Protein AF-A0A0C2YL04-F1 (afdb_monomer_lite)

Radius of gyration: 32.49 Å; chains: 1; bounding box: 88×102×66 Å

Secondary structure (DSSP, 8-state):
------PPPP----------------------SS-HHHHHHHHHHHHHHHHTS-------------S---EEE-TTT--EEESEE----SS-PPPEEEEEEEEEEETTTTEEEEEEEEEE----GGG--SSHHHHHHHHHHHS-EEEEEEESSS--HHHHHHHHHHHHHHHHHHHHHTT-S-HHHHHHHHHHHHHHHHTS-S--SS---EEEESSS---------

Organism: NCBI:txid1036808

Structure (mmCIF, N/CA/C/O backbone):
data_AF-A0A0C2YL04-F1
#
_entry.id   AF-A0A0C2YL04-F1
#
loop_
_atom_site.group_PDB
_atom_site.id
_atom_site.type_symbol
_atom_site.label_atom_id
_atom_site.label_alt_id
_atom_site.label_comp_id
_atom_site.label_asym_id
_atom_site.label_entity_id
_atom_site.label_seq_id
_atom_site.pdbx_PDB_ins_code
_atom_site.Cartn_x
_atom_site.Cartn_y
_atom_site.Cartn_z
_atom_site.occupancy
_atom_site.B_iso_or_equiv
_atom_site.auth_seq_id
_atom_site.auth_comp_id
_atom_site.auth_asym_id
_atom_site.auth_atom_id
_atom_site.pdbx_PDB_model_num
ATOM 1 N N . MET A 1 1 ? 4.655 77.290 -49.718 1.00 37.03 1 MET A N 1
ATOM 2 C CA . MET A 1 1 ? 5.995 77.885 -49.554 1.00 37.03 1 MET A CA 1
ATOM 3 C C . MET A 1 1 ? 6.766 76.993 -48.582 1.00 37.03 1 MET A C 1
ATOM 5 O O . MET A 1 1 ? 6.375 76.921 -47.432 1.00 37.03 1 MET A O 1
ATOM 9 N N . PHE A 1 2 ? 7.749 76.251 -49.113 1.00 40.03 2 PHE A N 1
ATOM 10 C CA . PHE A 1 2 ? 8.955 75.690 -48.470 1.00 40.03 2 PHE A CA 1
ATOM 11 C C . PHE A 1 2 ? 8.814 74.805 -47.208 1.00 40.03 2 PHE A C 1
ATOM 13 O O . PHE 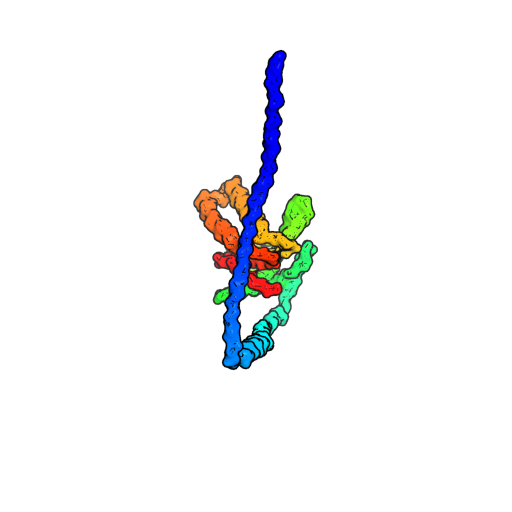A 1 2 ? 8.554 75.278 -46.114 1.00 40.03 2 PHE A O 1
ATOM 20 N N . LEU A 1 3 ? 8.900 73.476 -47.374 1.00 41.66 3 LEU A N 1
ATOM 21 C CA . LEU A 1 3 ? 10.120 72.631 -47.312 1.00 41.66 3 LEU A CA 1
ATOM 22 C C . LEU A 1 3 ? 10.519 72.242 -45.872 1.00 41.66 3 LEU A C 1
ATOM 24 O O . LEU A 1 3 ? 11.060 73.070 -45.149 1.00 41.66 3 LEU A O 1
ATOM 28 N N . LYS A 1 4 ? 10.418 70.948 -45.528 1.00 40.34 4 LYS A N 1
ATOM 29 C CA . LYS A 1 4 ? 11.591 70.064 -45.332 1.00 40.34 4 LYS A CA 1
ATOM 30 C C . LYS A 1 4 ? 11.203 68.673 -44.816 1.00 40.34 4 LYS A C 1
ATOM 32 O O . LYS A 1 4 ? 10.662 68.501 -43.733 1.00 40.34 4 LYS A O 1
ATOM 37 N N . SER A 1 5 ? 11.584 67.699 -45.634 1.00 50.66 5 SER A N 1
ATOM 38 C CA . SER A 1 5 ? 11.915 66.321 -45.286 1.00 50.66 5 SER A CA 1
ATOM 39 C C . SER A 1 5 ? 12.859 66.250 -44.083 1.00 50.66 5 SER A C 1
ATOM 41 O O . SER A 1 5 ? 13.892 66.919 -44.096 1.00 50.66 5 SER A O 1
ATOM 43 N N . LEU A 1 6 ? 12.573 65.365 -43.125 1.00 51.69 6 LEU A N 1
ATOM 44 C CA . LEU A 1 6 ? 13.573 64.806 -42.216 1.00 51.69 6 LEU A CA 1
ATOM 45 C C . LEU A 1 6 ? 13.317 63.305 -42.050 1.00 51.69 6 LEU A C 1
ATOM 47 O O . LEU A 1 6 ? 12.362 62.871 -41.409 1.00 51.69 6 LEU A O 1
ATOM 51 N N . ALA A 1 7 ? 14.190 62.529 -42.686 1.00 50.59 7 ALA A N 1
ATOM 52 C CA . ALA A 1 7 ? 14.312 61.093 -42.528 1.00 50.59 7 ALA A CA 1
ATOM 53 C C . ALA A 1 7 ? 14.754 60.752 -41.095 1.00 50.59 7 ALA A C 1
ATOM 55 O O . ALA A 1 7 ? 15.713 61.325 -40.577 1.00 50.59 7 ALA A O 1
ATOM 56 N N . LEU A 1 8 ? 14.066 59.801 -40.466 1.00 54.28 8 LEU A N 1
ATOM 57 C CA . LEU A 1 8 ? 14.486 59.183 -39.210 1.00 54.28 8 LEU A CA 1
ATOM 58 C C . LEU A 1 8 ? 15.491 58.057 -39.514 1.00 54.28 8 LEU A C 1
ATOM 60 O O . LEU A 1 8 ? 15.200 57.211 -40.362 1.00 54.28 8 LEU A O 1
ATOM 64 N N . PRO A 1 9 ? 16.656 58.001 -38.846 1.00 52.25 9 PRO A N 1
ATOM 65 C CA . PRO A 1 9 ? 17.627 56.939 -39.069 1.00 52.25 9 PRO A CA 1
ATOM 66 C C . PRO A 1 9 ? 17.163 55.612 -38.452 1.00 52.25 9 PRO A C 1
ATOM 68 O O . PRO A 1 9 ? 16.784 55.533 -37.281 1.00 52.25 9 PRO A O 1
ATOM 71 N N . SER A 1 10 ? 17.253 54.547 -39.246 1.00 52.28 10 SER A N 1
ATOM 72 C CA . SER A 1 10 ? 17.090 53.152 -38.838 1.00 52.28 10 SER A CA 1
ATOM 73 C C . SER A 1 10 ? 18.132 52.763 -37.781 1.00 52.28 10 SER A C 1
ATOM 75 O O . SER A 1 10 ? 19.332 52.734 -38.060 1.00 52.28 10 SER A O 1
ATOM 77 N N . ARG A 1 11 ? 17.684 52.429 -36.565 1.00 50.00 11 ARG A N 1
ATOM 78 C CA . ARG A 1 11 ? 18.529 51.820 -35.528 1.00 50.00 11 ARG A CA 1
ATOM 79 C C . ARG A 1 11 ? 18.750 50.340 -35.845 1.00 50.00 11 ARG A C 1
ATOM 81 O O . ARG A 1 11 ? 17.849 49.526 -35.674 1.00 50.00 11 ARG A O 1
ATOM 88 N N . VAL A 1 12 ? 19.962 50.000 -36.267 1.00 65.00 12 VAL A N 1
ATOM 89 C CA . VAL A 1 12 ? 20.459 48.619 -36.297 1.00 65.00 12 VAL A CA 1
ATOM 90 C C . VAL A 1 12 ? 20.773 48.187 -34.855 1.00 65.00 12 VAL A C 1
ATOM 92 O O . VAL A 1 12 ? 21.475 48.924 -34.157 1.00 65.00 12 VAL A O 1
ATOM 95 N N . PRO A 1 13 ? 20.299 47.027 -34.369 1.00 54.38 13 PRO A N 1
ATOM 96 C CA . PRO A 1 13 ? 20.730 46.509 -33.078 1.00 54.38 13 PRO A CA 1
ATOM 97 C C . PRO A 1 13 ? 22.168 45.980 -33.190 1.00 54.38 13 PRO A C 1
ATOM 99 O O . PRO A 1 13 ? 22.422 44.960 -33.824 1.00 54.38 13 PRO A O 1
ATOM 102 N N . GLN A 1 14 ? 23.125 46.673 -32.567 1.00 60.38 14 GLN A N 1
ATOM 103 C CA . GLN A 1 14 ? 24.480 46.154 -32.373 1.00 60.38 14 GLN A CA 1
ATOM 104 C C . GLN A 1 14 ? 24.452 45.022 -31.340 1.00 60.38 14 GLN A C 1
ATOM 106 O O . GLN A 1 14 ? 24.258 45.246 -30.144 1.00 60.38 14 GLN A O 1
ATOM 111 N N . THR A 1 15 ? 24.667 43.793 -31.796 1.00 57.38 15 THR A N 1
ATOM 112 C CA . THR A 1 15 ? 24.920 42.641 -30.931 1.00 57.38 15 THR A CA 1
ATOM 113 C C . THR A 1 15 ? 26.316 42.783 -30.319 1.00 57.38 15 THR A C 1
ATOM 115 O O . THR A 1 15 ? 27.321 42.674 -31.018 1.00 57.38 15 THR A O 1
ATOM 118 N N . ARG A 1 16 ? 26.407 43.033 -29.007 1.00 54.94 16 ARG A N 1
ATOM 119 C CA . ARG A 1 16 ? 27.674 42.912 -28.270 1.00 54.94 16 ARG A CA 1
ATOM 120 C C . ARG A 1 16 ? 28.036 41.433 -28.158 1.00 54.94 16 ARG A C 1
ATOM 122 O O . ARG A 1 16 ? 27.467 40.719 -27.338 1.00 54.94 16 ARG A O 1
ATOM 129 N N . GLN A 1 17 ? 28.983 40.981 -28.969 1.00 56.59 17 GLN A N 1
ATOM 130 C CA . GLN A 1 17 ? 29.660 39.707 -28.754 1.00 56.59 17 GLN A CA 1
ATOM 131 C C . GLN A 1 17 ? 30.841 39.945 -27.808 1.00 56.59 17 GLN A C 1
ATOM 133 O O . GLN A 1 17 ? 31.791 40.643 -28.150 1.00 56.59 17 GLN A O 1
ATOM 138 N N . PHE A 1 18 ? 30.767 39.391 -26.598 1.00 54.59 18 PHE A N 1
ATOM 139 C CA . PHE A 1 18 ? 31.916 39.296 -25.704 1.00 54.59 18 PHE A CA 1
ATOM 140 C C . PHE A 1 18 ? 32.675 38.013 -26.041 1.00 54.59 18 PHE A C 1
ATOM 142 O O . PHE A 1 18 ? 32.289 36.924 -25.627 1.00 54.59 18 PHE A O 1
ATOM 149 N N . THR A 1 19 ? 33.746 38.137 -26.818 1.00 53.97 19 THR A N 1
ATOM 150 C CA . THR A 1 19 ? 34.723 37.065 -27.026 1.00 53.97 19 THR A CA 1
ATOM 151 C C . THR A 1 19 ? 35.822 37.178 -25.976 1.00 53.97 19 THR A C 1
ATOM 153 O O . THR A 1 19 ? 36.630 38.105 -26.012 1.00 53.97 19 THR A O 1
ATOM 156 N N . THR A 1 20 ? 35.877 36.232 -25.042 1.00 52.59 20 THR A N 1
ATOM 157 C CA . THR A 1 20 ? 37.024 36.033 -24.151 1.00 52.59 20 THR A CA 1
ATOM 158 C C . THR A 1 20 ? 38.058 35.160 -24.859 1.00 52.59 20 THR A C 1
ATOM 160 O O . THR A 1 20 ? 37.968 33.936 -24.868 1.00 52.59 20 THR A O 1
ATOM 163 N N . ALA A 1 21 ? 39.056 35.788 -25.478 1.00 50.72 21 ALA A N 1
ATOM 164 C CA . ALA A 1 21 ? 40.237 35.083 -25.962 1.00 50.72 21 ALA A CA 1
ATOM 165 C C . ALA A 1 21 ? 41.275 35.000 -24.830 1.00 50.72 21 ALA A C 1
ATOM 167 O O . ALA A 1 21 ? 41.953 35.978 -24.523 1.00 50.72 21 ALA A O 1
ATOM 168 N N . CYS A 1 22 ? 41.412 33.829 -24.205 1.00 46.91 22 CYS A N 1
ATOM 169 C CA . CYS A 1 22 ? 42.596 33.507 -23.409 1.00 46.91 22 CYS A CA 1
ATOM 170 C C . CYS A 1 22 ? 43.697 33.042 -24.367 1.00 46.91 22 CYS A C 1
ATOM 172 O O . CYS A 1 22 ? 43.685 31.903 -24.828 1.00 46.91 22 CYS A O 1
ATOM 174 N N . ALA A 1 23 ? 44.651 33.919 -24.675 1.00 54.28 23 ALA A N 1
ATOM 175 C CA . ALA A 1 23 ? 45.888 33.508 -25.326 1.00 54.28 23 ALA A CA 1
ATOM 176 C C . ALA A 1 23 ? 46.742 32.713 -24.318 1.00 54.28 23 ALA A C 1
ATOM 178 O O . ALA A 1 23 ? 47.045 33.242 -23.242 1.00 54.28 23 ALA A O 1
ATOM 179 N N . PRO A 1 24 ? 47.162 31.469 -24.610 1.00 46.94 24 PRO A N 1
ATOM 180 C CA . PRO A 1 24 ? 48.124 30.791 -23.761 1.00 46.94 24 PRO A CA 1
ATOM 181 C C . PRO A 1 24 ? 49.489 31.464 -23.939 1.00 46.94 24 PRO A C 1
ATOM 183 O O . PRO A 1 24 ? 50.077 31.467 -25.021 1.00 46.94 24 PRO A O 1
ATOM 186 N N . ARG A 1 25 ? 50.010 32.048 -22.858 1.00 46.62 25 ARG A N 1
ATOM 187 C CA . ARG A 1 25 ? 51.398 32.504 -22.788 1.00 46.62 25 ARG A CA 1
ATOM 188 C C . ARG A 1 25 ? 52.288 31.264 -22.797 1.00 46.62 25 ARG A C 1
ATOM 190 O O . ARG A 1 25 ? 52.379 30.561 -21.796 1.00 46.62 25 ARG A O 1
ATOM 197 N N . ALA A 1 26 ? 52.930 30.993 -23.929 1.00 50.97 26 ALA A N 1
ATOM 198 C CA . ALA A 1 26 ? 53.916 29.929 -24.047 1.00 50.97 26 ALA A CA 1
ATOM 199 C C . ALA A 1 26 ? 55.113 30.233 -23.129 1.00 50.97 26 ALA A C 1
ATOM 201 O O . ALA A 1 26 ? 55.984 31.043 -23.451 1.00 50.97 26 ALA A O 1
ATOM 202 N N . VAL A 1 27 ? 55.145 29.598 -21.959 1.00 53.69 27 VAL A N 1
ATOM 203 C CA . VAL A 1 27 ? 56.322 29.582 -21.091 1.00 53.69 27 VAL A CA 1
ATOM 204 C C . VAL A 1 27 ? 57.295 28.569 -21.685 1.00 53.69 27 VAL A C 1
ATOM 206 O O . VAL A 1 27 ? 57.090 27.361 -21.611 1.00 53.69 27 VAL A O 1
ATOM 209 N N . ARG A 1 28 ? 58.355 29.070 -22.323 1.00 49.16 28 ARG A N 1
ATOM 210 C CA . ARG A 1 28 ? 59.476 28.257 -22.804 1.00 49.16 28 ARG A CA 1
ATOM 211 C C . ARG A 1 28 ? 60.300 27.795 -21.597 1.00 49.16 28 ARG A C 1
ATOM 213 O O . ARG A 1 28 ? 61.248 28.462 -21.192 1.00 49.16 28 ARG A O 1
ATOM 220 N N . THR A 1 29 ? 59.946 26.658 -21.009 1.00 52.94 29 THR A N 1
ATOM 221 C CA . THR A 1 29 ? 60.817 25.964 -20.054 1.00 52.94 29 THR A CA 1
ATOM 222 C C . THR A 1 29 ? 61.870 25.176 -20.828 1.00 52.94 29 THR A C 1
ATOM 224 O O . THR A 1 29 ? 61.543 24.243 -21.562 1.00 52.94 29 THR A O 1
ATOM 227 N N . ARG A 1 30 ? 63.144 25.569 -20.694 1.00 51.59 30 ARG A N 1
ATOM 228 C CA . ARG A 1 30 ? 64.286 24.783 -21.180 1.00 51.59 30 ARG A CA 1
ATOM 229 C C . ARG A 1 30 ? 64.351 23.489 -20.369 1.00 51.59 30 ARG A C 1
ATOM 231 O O . ARG A 1 30 ? 64.634 23.531 -19.178 1.00 51.59 30 ARG A O 1
ATOM 238 N N . PHE A 1 31 ? 64.081 22.363 -21.017 1.00 50.03 31 PHE A N 1
ATOM 239 C CA . PHE A 1 31 ? 64.286 21.038 -20.443 1.00 50.03 31 PHE A CA 1
ATOM 240 C C . PHE A 1 31 ? 65.762 20.650 -20.581 1.00 50.03 31 PHE A C 1
ATOM 242 O O . PHE A 1 31 ? 66.226 20.327 -21.672 1.00 50.03 31 PHE A O 1
ATOM 249 N N . SER A 1 32 ? 66.496 20.681 -19.472 1.00 54.50 32 SER A N 1
ATOM 250 C CA . SER A 1 32 ? 67.684 19.851 -19.262 1.00 54.50 32 SER A CA 1
ATOM 251 C C . SER A 1 32 ? 67.229 18.507 -18.678 1.00 54.50 32 SER A C 1
ATOM 253 O O . SER A 1 32 ? 66.391 18.486 -17.776 1.00 54.50 32 SER A O 1
ATOM 255 N N . GLY A 1 33 ? 67.739 17.384 -19.197 1.00 51.81 33 GLY A N 1
ATOM 256 C CA . GLY A 1 33 ? 67.497 16.047 -18.624 1.00 51.81 33 GLY A CA 1
ATOM 257 C C . GLY A 1 33 ? 67.957 15.956 -17.157 1.00 51.81 33 GLY A C 1
ATOM 258 O O . GLY A 1 33 ? 68.778 16.781 -16.756 1.00 51.81 33 GLY A O 1
ATOM 259 N N . PRO A 1 34 ? 67.449 15.005 -16.341 1.00 50.88 34 PRO A N 1
ATOM 260 C CA . PRO A 1 34 ? 66.912 13.689 -16.692 1.00 50.88 34 PRO A CA 1
ATOM 261 C C . PRO A 1 34 ? 65.527 13.440 -16.050 1.00 50.88 34 PRO A C 1
ATOM 263 O O . PRO A 1 34 ? 65.401 12.679 -15.098 1.00 50.88 34 PRO A O 1
ATOM 266 N N . LEU A 1 35 ? 64.467 14.078 -16.556 1.00 52.53 35 LEU A N 1
ATOM 267 C CA . LEU A 1 35 ? 63.106 13.919 -16.002 1.00 52.53 35 LEU A CA 1
ATOM 268 C C . LEU A 1 35 ? 62.153 13.105 -16.897 1.00 52.53 35 LEU A C 1
ATOM 270 O O . LEU A 1 35 ? 60.971 12.979 -16.593 1.00 52.53 35 LEU A O 1
ATOM 274 N N . LEU A 1 36 ? 62.659 12.529 -17.993 1.00 51.25 36 LEU A N 1
ATOM 275 C CA . LEU A 1 36 ? 61.857 11.734 -18.934 1.00 51.25 36 LEU A CA 1
ATOM 276 C C . LEU A 1 36 ? 61.692 10.265 -18.514 1.00 51.25 36 LEU A C 1
ATOM 278 O O . LEU A 1 36 ? 60.722 9.629 -18.912 1.00 51.25 36 LEU A O 1
ATOM 282 N N . TYR A 1 37 ? 62.565 9.739 -17.651 1.00 52.56 37 TYR A N 1
ATOM 283 C CA . TYR A 1 37 ? 62.430 8.364 -17.150 1.00 52.56 37 TYR A CA 1
ATOM 284 C C . TYR A 1 37 ? 61.412 8.236 -16.004 1.00 52.56 37 TYR A C 1
ATOM 286 O O . TYR A 1 37 ? 60.797 7.184 -15.843 1.00 52.56 37 TYR A O 1
ATOM 294 N N . ALA A 1 38 ? 61.155 9.313 -15.253 1.00 50.91 38 ALA A N 1
ATOM 295 C CA . ALA A 1 38 ? 60.170 9.299 -14.170 1.00 50.91 38 ALA A CA 1
ATOM 296 C C . ALA A 1 38 ? 58.719 9.259 -14.696 1.00 50.91 38 ALA A C 1
ATOM 298 O O . ALA A 1 38 ? 57.888 8.524 -14.163 1.00 50.91 38 ALA A O 1
ATOM 299 N N . ALA A 1 39 ? 58.422 9.973 -15.789 1.00 51.75 39 ALA A N 1
ATOM 300 C CA . ALA A 1 39 ? 57.073 10.041 -16.359 1.00 51.75 39 ALA A CA 1
ATOM 301 C C . ALA A 1 39 ? 56.601 8.710 -16.981 1.00 51.75 39 ALA A C 1
ATOM 303 O O . ALA A 1 39 ? 55.424 8.366 -16.871 1.00 51.75 39 ALA A O 1
ATOM 304 N N . GLY A 1 40 ? 57.512 7.932 -17.582 1.00 51.84 40 GLY A N 1
ATOM 305 C CA . GLY A 1 40 ? 57.186 6.617 -18.148 1.00 51.84 40 GLY A CA 1
ATOM 306 C C . GLY A 1 40 ? 56.813 5.581 -17.082 1.00 51.84 40 GLY A C 1
ATOM 307 O O . GLY A 1 40 ? 55.865 4.819 -17.261 1.00 51.84 40 GLY A O 1
ATOM 308 N N . SER A 1 41 ? 57.501 5.602 -15.935 1.00 55.47 41 SER A N 1
ATOM 309 C CA . SER A 1 41 ? 57.214 4.684 -14.824 1.00 55.47 41 SER A CA 1
ATOM 310 C C . SER A 1 41 ? 55.869 4.971 -14.140 1.00 55.47 41 SER A C 1
ATOM 312 O O . SER A 1 41 ? 55.121 4.040 -13.851 1.00 55.47 41 SER A O 1
ATOM 314 N N . ALA A 1 42 ? 55.497 6.245 -13.966 1.00 55.06 42 ALA A N 1
ATOM 315 C CA . ALA A 1 42 ? 54.231 6.622 -13.335 1.00 55.06 42 ALA A CA 1
ATOM 316 C C . ALA A 1 42 ? 52.999 6.258 -14.190 1.00 55.06 42 ALA A C 1
ATOM 318 O O . ALA A 1 42 ? 51.975 5.840 -13.647 1.00 55.06 42 ALA A O 1
ATOM 319 N N . LEU A 1 43 ? 53.101 6.358 -15.522 1.00 56.44 43 LEU A N 1
ATOM 320 C CA . LEU A 1 43 ? 52.030 5.948 -16.440 1.00 56.44 43 LEU A CA 1
ATOM 321 C C . LEU A 1 43 ? 51.885 4.420 -16.528 1.00 56.44 43 LEU A C 1
ATOM 323 O O . LEU A 1 43 ? 50.762 3.919 -16.565 1.00 56.44 43 LEU A O 1
ATOM 327 N N . GLY A 1 44 ? 52.996 3.676 -16.499 1.00 56.34 44 GLY A N 1
ATOM 328 C CA . GLY A 1 44 ? 52.976 2.209 -16.490 1.00 56.34 44 GLY A CA 1
ATOM 329 C C . GLY A 1 44 ? 52.373 1.627 -15.206 1.00 56.34 44 GLY A C 1
ATOM 330 O O . GLY A 1 44 ? 51.530 0.735 -15.274 1.00 56.34 44 GLY A O 1
ATOM 331 N N . ILE A 1 45 ? 52.735 2.179 -14.041 1.00 57.62 45 ILE A N 1
ATOM 332 C CA . ILE A 1 45 ? 52.200 1.742 -12.739 1.00 57.62 45 ILE A CA 1
ATOM 333 C C . ILE A 1 45 ? 50.700 2.059 -12.630 1.00 57.62 45 ILE A C 1
ATOM 335 O O . ILE A 1 45 ? 49.936 1.223 -12.152 1.00 57.62 45 ILE A O 1
ATOM 339 N N . GLY A 1 46 ? 50.251 3.219 -13.126 1.00 58.12 46 GLY A N 1
ATOM 340 C CA . GLY A 1 46 ? 48.828 3.578 -13.152 1.00 58.12 46 GLY A CA 1
ATOM 341 C C . GLY A 1 46 ? 47.984 2.673 -14.058 1.00 58.12 46 GLY A C 1
ATOM 342 O O . GLY A 1 46 ? 46.884 2.280 -13.673 1.00 58.12 46 GLY A O 1
ATOM 343 N N . ALA A 1 47 ? 48.501 2.290 -15.231 1.00 58.97 47 ALA A N 1
ATOM 344 C CA . ALA A 1 47 ? 47.813 1.381 -16.151 1.00 58.97 47 ALA A CA 1
ATOM 345 C C . ALA A 1 47 ? 47.745 -0.062 -15.615 1.00 58.97 47 ALA A C 1
ATOM 347 O O . ALA A 1 47 ? 46.697 -0.7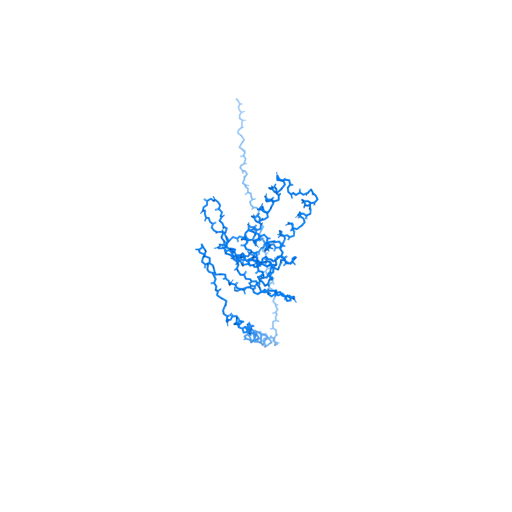00 -15.710 1.00 58.97 47 ALA A O 1
ATOM 348 N N . TYR A 1 48 ? 48.823 -0.547 -14.987 1.00 58.97 48 TYR A N 1
ATOM 349 C CA . TYR A 1 48 ? 48.859 -1.860 -14.334 1.00 58.97 48 TYR A CA 1
ATOM 350 C C . TYR A 1 48 ? 47.924 -1.913 -13.114 1.00 58.97 48 TYR A C 1
ATOM 352 O O . TYR A 1 48 ? 47.181 -2.875 -12.936 1.00 58.97 48 TYR A O 1
ATOM 360 N N . ALA A 1 49 ? 47.876 -0.844 -12.311 1.00 59.41 49 ALA A N 1
ATOM 361 C CA . ALA A 1 49 ? 46.954 -0.738 -11.182 1.00 59.41 49 ALA A CA 1
ATOM 362 C C . ALA A 1 49 ? 45.480 -0.703 -11.622 1.00 59.41 49 ALA A C 1
ATOM 364 O O . ALA A 1 49 ? 44.637 -1.252 -10.920 1.00 59.41 49 ALA A O 1
ATOM 365 N N . LEU A 1 50 ? 45.165 -0.117 -12.786 1.00 58.19 50 LEU A N 1
ATOM 366 C CA . LEU A 1 50 ? 43.806 -0.112 -13.342 1.00 58.19 50 LEU A CA 1
ATOM 367 C C . LEU A 1 50 ? 43.377 -1.499 -13.855 1.00 58.19 50 LEU A C 1
ATOM 369 O O . LEU A 1 50 ? 42.206 -1.852 -13.747 1.00 58.19 50 LEU A O 1
ATOM 373 N N . GLN A 1 51 ? 44.319 -2.291 -14.382 1.00 59.94 51 GLN A N 1
ATOM 374 C CA . GLN A 1 51 ? 44.082 -3.677 -14.814 1.00 59.94 51 GLN A CA 1
ATOM 375 C C . GLN A 1 51 ? 43.965 -4.667 -13.644 1.00 59.94 51 GLN A C 1
ATOM 377 O O . GLN A 1 51 ? 43.355 -5.720 -13.804 1.00 59.94 51 GLN A O 1
ATOM 382 N N . HIS A 1 52 ? 44.504 -4.319 -12.473 1.00 56.59 52 HIS A N 1
ATOM 383 C CA . HIS A 1 52 ? 44.413 -5.108 -11.242 1.00 56.59 52 HIS A CA 1
ATOM 384 C C . HIS A 1 52 ? 43.446 -4.533 -10.204 1.00 56.59 52 HIS A C 1
ATOM 386 O O . HIS A 1 52 ? 43.479 -4.967 -9.052 1.00 56.59 52 HIS A O 1
ATOM 392 N N . ILE A 1 53 ? 42.563 -3.595 -10.577 1.00 58.06 53 ILE A N 1
ATOM 393 C CA . ILE A 1 53 ? 41.403 -3.298 -9.732 1.00 58.06 53 ILE A CA 1
ATOM 394 C C . ILE A 1 53 ? 40.636 -4.617 -9.626 1.00 58.06 53 ILE A C 1
ATOM 396 O O . ILE A 1 53 ? 40.174 -5.103 -10.662 1.00 58.06 53 ILE A O 1
ATOM 400 N N . PRO A 1 54 ? 40.522 -5.220 -8.427 1.00 54.81 54 PRO A N 1
ATOM 401 C CA . PRO A 1 54 ? 39.723 -6.415 -8.265 1.00 54.81 54 PRO A CA 1
ATOM 402 C C . PRO A 1 54 ? 38.327 -6.026 -8.719 1.00 54.81 54 PRO A C 1
ATOM 404 O O . PRO A 1 54 ? 37.697 -5.133 -8.144 1.00 54.81 54 PRO A O 1
ATOM 407 N N . THR A 1 55 ? 37.882 -6.623 -9.821 1.00 55.62 55 THR A N 1
ATOM 408 C CA . THR A 1 55 ? 36.491 -6.547 -10.219 1.00 55.62 55 THR A CA 1
ATOM 409 C C . THR A 1 55 ? 35.727 -6.999 -8.990 1.00 55.62 55 THR A C 1
ATOM 411 O O . THR A 1 55 ? 35.909 -8.122 -8.526 1.00 55.62 55 THR A O 1
ATOM 414 N N . VAL A 1 56 ? 34.978 -6.078 -8.379 1.00 59.06 56 VAL A N 1
ATOM 415 C CA . VAL A 1 56 ? 34.134 -6.386 -7.227 1.00 59.06 56 VAL A CA 1
ATOM 416 C C . VAL A 1 56 ? 33.064 -7.326 -7.760 1.00 59.06 56 VAL A C 1
ATOM 418 O O . VAL A 1 56 ? 32.021 -6.898 -8.250 1.00 59.06 56 VAL A O 1
ATOM 421 N N . HIS A 1 57 ? 33.390 -8.611 -7.772 1.00 61.34 57 HIS A N 1
ATOM 422 C CA . HIS A 1 57 ? 32.443 -9.668 -8.009 1.00 61.34 57 HIS A CA 1
ATOM 423 C C . HIS A 1 57 ? 31.540 -9.680 -6.787 1.00 61.34 57 HIS A C 1
ATOM 425 O O . HIS A 1 57 ? 31.992 -9.694 -5.641 1.00 61.34 57 HIS A O 1
ATOM 431 N N . LEU A 1 58 ? 30.238 -9.577 -7.035 1.00 57.78 58 LEU A N 1
ATOM 432 C CA . LEU A 1 58 ? 29.254 -9.877 -6.013 1.00 57.78 58 LEU A CA 1
ATOM 433 C C . LEU A 1 58 ? 29.332 -11.391 -5.775 1.00 57.78 58 LEU A C 1
ATOM 435 O O . LEU A 1 58 ? 28.582 -12.149 -6.374 1.00 57.78 58 LEU A O 1
ATOM 439 N N . ASP A 1 59 ? 30.244 -11.810 -4.896 1.00 62.91 59 ASP A N 1
ATOM 440 C CA . ASP A 1 59 ? 30.424 -13.198 -4.437 1.00 62.91 59 ASP A CA 1
ATOM 441 C C . ASP A 1 59 ? 29.295 -13.655 -3.500 1.00 62.91 59 ASP A C 1
ATOM 443 O O . ASP A 1 59 ? 29.389 -14.686 -2.832 1.00 62.91 59 ASP A O 1
ATOM 447 N N . ALA A 1 60 ? 28.208 -12.883 -3.427 1.00 61.91 60 ALA A N 1
ATOM 448 C CA . ALA A 1 60 ? 26.977 -13.377 -2.856 1.00 61.91 60 ALA A CA 1
ATOM 449 C C . ALA A 1 60 ? 26.555 -14.575 -3.707 1.00 61.91 60 ALA A C 1
ATOM 451 O O . ALA A 1 60 ? 26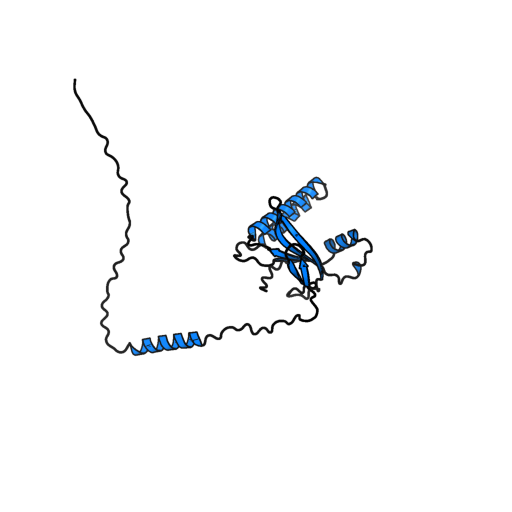.154 -14.414 -4.862 1.00 61.91 60 ALA A O 1
ATOM 452 N N . SER A 1 61 ? 26.659 -15.777 -3.137 1.00 51.59 61 SER A N 1
ATOM 453 C CA . SER A 1 61 ? 25.944 -16.933 -3.663 1.00 51.59 61 SER A CA 1
ATOM 454 C C . SER A 1 61 ? 24.512 -16.471 -3.930 1.00 51.59 61 SER A C 1
ATOM 456 O O . SER A 1 61 ? 23.960 -15.790 -3.053 1.00 51.59 61 SER A O 1
ATOM 458 N N . PRO A 1 62 ? 23.921 -16.751 -5.110 1.00 52.06 62 PRO A N 1
ATOM 459 C CA . PRO A 1 62 ? 22.504 -16.498 -5.278 1.00 52.06 62 PRO A CA 1
ATOM 460 C C . PRO A 1 62 ? 21.858 -17.169 -4.079 1.00 52.06 62 PRO A C 1
ATOM 462 O O . PRO A 1 62 ? 22.141 -18.335 -3.794 1.00 52.06 62 PRO A O 1
ATOM 465 N N . VAL A 1 63 ? 21.126 -16.390 -3.285 1.00 49.06 63 VAL A N 1
ATOM 466 C CA . VAL A 1 63 ? 20.276 -16.982 -2.269 1.00 49.06 63 VAL A CA 1
ATOM 467 C C . VAL A 1 63 ? 19.290 -17.784 -3.093 1.00 49.06 63 VAL A C 1
ATOM 469 O O . VAL A 1 63 ? 18.351 -17.245 -3.672 1.00 49.06 63 VAL A O 1
ATOM 472 N N . GLU A 1 64 ? 19.612 -19.060 -3.252 1.00 48.09 64 GLU A N 1
ATOM 473 C CA . GLU A 1 64 ? 18.717 -20.101 -3.687 1.00 48.09 64 GLU A CA 1
ATOM 474 C C . GLU A 1 64 ? 17.630 -20.148 -2.607 1.00 48.09 64 GLU A C 1
ATOM 476 O O . GLU A 1 64 ? 17.597 -21.036 -1.765 1.00 48.09 64 GLU A O 1
ATOM 481 N N . ASP A 1 65 ? 16.691 -19.198 -2.651 1.00 49.44 65 ASP A N 1
ATOM 482 C CA . ASP A 1 65 ? 15.318 -19.403 -2.186 1.00 49.44 65 ASP A CA 1
ATOM 483 C C . ASP A 1 65 ? 14.609 -20.348 -3.188 1.00 49.44 65 ASP A C 1
ATOM 485 O O . ASP A 1 65 ? 13.466 -20.150 -3.612 1.00 49.44 65 ASP A O 1
ATOM 489 N N . THR A 1 66 ? 15.328 -21.383 -3.618 1.00 48.19 66 THR A N 1
ATOM 490 C CA . THR A 1 66 ? 14.861 -22.493 -4.423 1.00 48.19 66 THR A CA 1
ATOM 491 C C . THR A 1 66 ? 14.372 -23.516 -3.425 1.00 48.19 66 THR A C 1
ATOM 493 O O . THR A 1 66 ? 15.125 -24.381 -3.019 1.00 48.19 66 THR A O 1
ATOM 496 N N . GLU A 1 67 ? 13.124 -23.365 -2.987 1.00 47.38 67 GLU A N 1
ATOM 497 C CA . GLU A 1 67 ? 12.264 -24.476 -2.571 1.00 47.38 67 GLU A CA 1
ATOM 498 C C . GLU A 1 67 ? 10.842 -23.930 -2.322 1.00 47.38 67 GLU A C 1
ATOM 500 O O . GLU A 1 67 ? 10.458 -23.524 -1.228 1.00 47.38 67 GLU A O 1
ATOM 505 N N . ASN A 1 68 ? 10.033 -23.930 -3.390 1.00 49.47 68 ASN A N 1
ATOM 506 C CA . ASN A 1 68 ? 8.569 -23.761 -3.384 1.00 49.47 68 ASN A CA 1
ATOM 507 C C . ASN A 1 68 ? 7.976 -22.344 -3.269 1.00 49.47 68 ASN A C 1
ATOM 509 O O . ASN A 1 68 ? 6.810 -22.206 -2.878 1.00 49.47 68 ASN A O 1
ATOM 513 N N . THR A 1 69 ? 8.662 -21.286 -3.713 1.00 59.69 69 THR A N 1
ATOM 514 C CA . THR A 1 69 ? 7.988 -19.990 -3.938 1.00 59.69 69 THR A CA 1
ATOM 515 C C . THR A 1 69 ? 7.141 -20.072 -5.205 1.00 59.69 69 THR A C 1
ATOM 517 O O . THR A 1 69 ? 7.479 -19.530 -6.253 1.00 59.69 69 THR A O 1
ATOM 520 N N . SER A 1 70 ? 6.030 -20.805 -5.141 1.00 77.81 70 SER A N 1
ATOM 521 C CA . SER A 1 70 ? 5.065 -20.836 -6.234 1.00 77.81 70 SER A CA 1
ATOM 522 C C . SER A 1 70 ? 4.641 -19.397 -6.533 1.00 77.81 70 SER A C 1
ATOM 524 O O . SER A 1 70 ? 4.139 -18.692 -5.664 1.00 77.81 70 SER A O 1
ATOM 526 N N . THR A 1 71 ? 4.936 -18.916 -7.734 1.00 86.69 71 THR A N 1
ATOM 527 C CA . THR A 1 71 ? 4.625 -17.549 -8.151 1.00 86.69 71 THR A CA 1
ATOM 528 C C . THR A 1 71 ? 3.185 -17.481 -8.648 1.00 86.69 71 THR A C 1
ATOM 530 O O . THR A 1 71 ? 2.624 -18.455 -9.151 1.00 86.69 71 THR A O 1
ATOM 533 N N . VAL A 1 72 ? 2.545 -16.332 -8.457 1.00 90.50 72 VAL A N 1
ATOM 534 C CA . VAL A 1 72 ? 1.219 -16.018 -8.992 1.00 90.50 72 VAL A CA 1
ATOM 535 C C . VAL A 1 72 ? 1.392 -14.936 -10.041 1.00 90.50 72 VAL A C 1
ATOM 537 O O . VAL A 1 72 ? 2.007 -13.901 -9.787 1.00 90.50 72 VAL A O 1
ATOM 540 N N . LEU A 1 73 ? 0.859 -15.189 -11.230 1.00 92.12 73 LEU A N 1
ATOM 541 C CA . LEU A 1 73 ? 0.834 -14.226 -12.321 1.00 92.12 73 LEU A CA 1
ATOM 542 C C . LEU A 1 73 ? -0.376 -13.309 -12.171 1.00 92.12 73 LEU A C 1
ATOM 544 O O . LEU A 1 73 ? -1.492 -13.779 -11.960 1.00 92.12 73 LEU A O 1
ATOM 548 N N . ASP A 1 74 ? -0.166 -12.006 -12.328 1.00 89.75 74 ASP A N 1
ATOM 549 C CA . ASP A 1 74 ? -1.262 -11.060 -12.497 1.00 89.75 74 ASP A CA 1
ATOM 550 C C . ASP A 1 74 ? -1.884 -11.225 -13.899 1.00 89.75 74 ASP A C 1
ATOM 552 O O . ASP A 1 74 ? -1.191 -10.985 -14.896 1.00 89.75 74 ASP A O 1
ATOM 556 N N . PRO A 1 75 ? -3.182 -11.569 -14.011 1.00 90.94 75 PRO A N 1
ATOM 557 C CA . PRO A 1 75 ? -3.850 -11.751 -15.299 1.00 90.94 75 PRO A CA 1
ATOM 558 C C . PRO A 1 75 ? -3.782 -10.522 -16.211 1.00 90.94 75 PRO A C 1
ATOM 560 O O . PRO A 1 75 ? -3.779 -10.651 -17.433 1.00 90.94 75 PRO A O 1
ATOM 563 N N . ALA A 1 76 ? -3.743 -9.316 -15.637 1.00 87.94 76 ALA A N 1
ATOM 564 C CA . ALA A 1 76 ? -3.825 -8.083 -16.408 1.00 87.94 76 ALA A CA 1
ATOM 565 C C . ALA A 1 76 ? -2.457 -7.523 -16.815 1.00 87.94 76 ALA A C 1
ATOM 567 O O . ALA A 1 76 ? -2.380 -6.782 -17.789 1.00 87.94 76 ALA A O 1
ATOM 568 N N . THR A 1 77 ? -1.372 -7.807 -16.102 1.00 88.88 77 THR A N 1
ATOM 569 C CA . THR A 1 77 ? -0.052 -7.229 -16.436 1.00 88.88 77 THR A CA 1
ATOM 570 C C . THR A 1 77 ? 1.023 -8.270 -16.688 1.00 88.88 77 THR A C 1
ATOM 572 O O . THR A 1 77 ? 2.120 -7.900 -17.096 1.00 88.88 77 THR A O 1
ATOM 575 N N . SER A 1 78 ? 0.713 -9.550 -16.464 1.00 90.56 78 SER A N 1
ATOM 576 C CA . SER A 1 78 ? 1.660 -10.666 -16.546 1.00 90.56 78 SER A CA 1
ATOM 577 C C . SER A 1 78 ? 2.876 -10.496 -15.626 1.00 90.56 78 SER A C 1
ATOM 579 O O . SER A 1 78 ? 3.895 -11.154 -15.810 1.00 90.56 78 SER A O 1
ATOM 581 N N . ILE A 1 79 ? 2.767 -9.627 -14.615 1.00 89.94 79 ILE A N 1
ATOM 582 C CA . ILE A 1 79 ? 3.772 -9.448 -13.569 1.00 89.94 79 ILE A CA 1
ATOM 583 C C . ILE A 1 79 ? 3.647 -10.607 -12.580 1.00 89.94 79 ILE A C 1
ATOM 585 O O . ILE A 1 79 ? 2.549 -10.948 -12.135 1.00 89.94 79 ILE A O 1
ATOM 589 N N . THR A 1 80 ? 4.780 -11.206 -12.230 1.00 92.06 80 THR A N 1
ATOM 590 C CA . THR A 1 80 ? 4.871 -12.293 -11.256 1.00 92.06 80 THR A CA 1
ATOM 591 C C . THR A 1 80 ? 4.983 -11.756 -9.838 1.00 92.06 80 THR A C 1
ATOM 593 O O . THR A 1 80 ? 5.829 -10.911 -9.541 1.00 92.06 80 THR A O 1
ATOM 596 N N . PHE A 1 81 ? 4.182 -12.315 -8.941 1.00 92.81 81 PHE A N 1
ATOM 597 C CA . PHE A 1 81 ? 4.247 -12.071 -7.509 1.00 92.81 81 PHE A CA 1
ATOM 598 C C . PHE A 1 81 ? 4.608 -13.371 -6.784 1.00 92.81 81 PHE A C 1
ATOM 600 O O . PHE A 1 81 ? 3.985 -14.401 -7.044 1.00 92.81 81 PHE A O 1
ATOM 607 N N . PRO A 1 82 ? 5.587 -13.371 -5.867 1.00 92.81 82 PRO A N 1
ATOM 608 C CA . PRO A 1 82 ? 5.857 -14.544 -5.042 1.00 92.81 82 PRO A CA 1
ATOM 609 C C . PRO A 1 82 ? 4.683 -14.785 -4.084 1.00 92.81 82 PRO A C 1
ATOM 611 O O . PRO A 1 82 ? 4.102 -13.815 -3.591 1.00 92.81 82 PRO A O 1
ATOM 614 N N . LYS A 1 83 ? 4.319 -16.048 -3.811 1.00 91.88 83 LYS A N 1
ATOM 615 C CA . LYS A 1 83 ? 3.262 -16.364 -2.829 1.00 91.88 83 LYS A CA 1
ATOM 616 C C . LYS A 1 83 ? 3.677 -16.096 -1.394 1.00 91.88 83 LYS A C 1
ATOM 618 O O . LYS A 1 83 ? 2.836 -15.731 -0.583 1.00 91.88 83 LYS A O 1
ATOM 623 N N . THR A 1 84 ? 4.948 -16.270 -1.083 1.00 90.94 84 THR A N 1
ATOM 624 C CA . THR A 1 84 ? 5.518 -15.989 0.230 1.00 90.94 84 THR A CA 1
ATOM 625 C C . THR A 1 84 ? 6.522 -14.859 0.087 1.00 90.94 84 THR A C 1
ATOM 627 O O . THR A 1 84 ? 7.280 -14.799 -0.876 1.00 90.94 84 THR A O 1
ATOM 630 N N . LEU A 1 85 ? 6.495 -13.913 1.019 1.00 87.56 85 LEU A N 1
ATOM 631 C CA . LEU A 1 85 ? 7.401 -12.777 1.033 1.00 87.56 85 LEU A CA 1
ATOM 632 C C . LEU A 1 85 ? 8.081 -12.705 2.396 1.00 87.56 85 LEU A C 1
ATOM 634 O O . LEU A 1 85 ? 7.427 -12.492 3.420 1.00 87.56 85 LEU A O 1
ATOM 638 N N . ARG A 1 86 ? 9.407 -12.854 2.390 1.00 86.00 86 ARG A N 1
ATOM 639 C CA . ARG A 1 86 ? 10.268 -12.604 3.543 1.00 86.00 86 ARG A CA 1
ATOM 640 C C . ARG A 1 86 ? 10.982 -11.281 3.323 1.00 86.00 86 ARG A C 1
ATOM 642 O O . ARG A 1 86 ? 11.631 -11.084 2.303 1.00 86.00 86 ARG A O 1
ATOM 649 N N . ILE A 1 87 ? 10.828 -10.356 4.261 1.00 82.62 87 ILE A N 1
ATOM 650 C CA . ILE A 1 87 ? 11.415 -9.023 4.134 1.00 82.62 87 ILE A CA 1
ATOM 651 C C . ILE A 1 87 ? 12.634 -8.951 5.044 1.00 82.62 87 ILE A C 1
ATOM 653 O O . ILE A 1 87 ? 12.502 -9.277 6.225 1.00 82.62 87 ILE A O 1
ATOM 657 N N . PRO A 1 88 ? 13.802 -8.526 4.534 1.00 77.31 88 PRO A N 1
ATOM 658 C CA . PRO A 1 88 ? 14.964 -8.315 5.378 1.00 77.31 88 PRO A CA 1
ATOM 659 C C . PRO A 1 88 ? 14.682 -7.151 6.329 1.00 77.31 88 PRO A C 1
ATOM 661 O O . PRO A 1 88 ? 14.308 -6.058 5.909 1.00 77.31 88 PRO A O 1
ATOM 664 N N . SER A 1 89 ? 14.843 -7.389 7.622 1.00 75.56 89 SER A N 1
ATOM 665 C CA . SER A 1 89 ? 14.651 -6.394 8.673 1.00 75.56 89 SER A CA 1
ATOM 666 C C . SER A 1 89 ? 15.601 -6.674 9.824 1.00 75.56 89 SER A C 1
ATOM 668 O O . SER A 1 89 ? 16.011 -7.809 10.050 1.00 75.56 89 SER A O 1
ATOM 670 N N . LYS A 1 90 ? 15.929 -5.628 10.590 1.00 74.38 90 LYS A N 1
ATOM 671 C CA . LYS A 1 90 ? 16.787 -5.750 11.782 1.00 74.38 90 LYS A CA 1
ATOM 672 C C . LYS A 1 90 ? 16.161 -6.611 12.887 1.00 74.38 90 LYS A C 1
ATOM 674 O O . LYS A 1 90 ? 16.879 -7.145 13.721 1.00 74.38 90 LYS A O 1
ATOM 679 N N . PHE A 1 91 ? 14.835 -6.726 12.886 1.00 79.06 91 PHE A N 1
ATOM 680 C CA . PHE A 1 91 ? 14.060 -7.533 13.825 1.00 79.06 91 PHE A CA 1
ATOM 681 C C . PHE A 1 91 ? 13.460 -8.741 13.103 1.00 79.06 91 PHE A C 1
ATOM 683 O O . PHE A 1 91 ? 13.142 -8.615 11.918 1.00 79.06 91 PHE A O 1
ATOM 690 N N . PRO A 1 92 ? 13.277 -9.887 13.779 1.00 79.62 92 PRO A N 1
ATOM 691 C CA . PRO A 1 92 ? 12.630 -11.046 13.176 1.00 79.62 92 PRO A CA 1
ATOM 692 C C . PRO A 1 92 ? 11.177 -10.700 12.822 1.00 79.62 92 PRO A C 1
ATOM 694 O O . PRO A 1 92 ? 10.366 -10.422 13.703 1.00 79.62 92 PRO A O 1
ATOM 697 N N . LEU A 1 93 ? 10.864 -10.676 11.524 1.00 82.06 93 LEU A N 1
ATOM 698 C CA . LEU A 1 93 ? 9.510 -10.459 11.013 1.00 82.06 93 LEU A CA 1
ATOM 699 C C . LEU A 1 93 ? 8.856 -11.788 10.619 1.00 82.06 93 LEU A C 1
ATOM 701 O O . LEU A 1 93 ? 9.562 -12.706 10.189 1.00 82.06 93 LEU A O 1
ATOM 705 N N . PRO A 1 94 ? 7.518 -11.885 10.725 1.00 86.94 94 PRO A N 1
ATOM 706 C CA . PRO A 1 94 ? 6.787 -13.046 10.244 1.00 86.94 94 PRO A CA 1
ATOM 707 C C . PRO A 1 94 ? 6.857 -13.149 8.717 1.00 86.94 94 PRO A C 1
ATOM 709 O O . PRO A 1 94 ? 7.082 -12.166 8.004 1.00 86.94 94 PRO A O 1
ATOM 712 N N . THR A 1 95 ? 6.624 -14.357 8.214 1.00 89.38 95 THR A N 1
ATOM 713 C CA . THR A 1 95 ? 6.497 -14.609 6.778 1.00 89.38 95 THR A CA 1
ATOM 714 C C . THR A 1 95 ? 5.137 -14.130 6.285 1.00 89.38 95 THR A C 1
ATOM 716 O O . THR A 1 95 ? 4.097 -14.529 6.808 1.00 89.38 95 THR A O 1
ATOM 719 N N . PHE A 1 96 ? 5.131 -13.301 5.243 1.00 91.50 96 PHE A N 1
ATOM 720 C CA . PHE A 1 96 ? 3.893 -12.797 4.664 1.00 91.50 96 PHE A CA 1
ATOM 721 C C . PHE A 1 96 ? 3.422 -13.689 3.517 1.00 91.50 96 PHE A C 1
ATOM 723 O O . PHE A 1 96 ? 4.220 -14.102 2.678 1.00 91.50 96 PHE A O 1
ATOM 730 N N . THR A 1 97 ? 2.118 -13.949 3.450 1.00 93.19 97 THR A N 1
ATOM 731 C CA . THR A 1 97 ? 1.486 -14.720 2.371 1.00 93.19 97 THR A CA 1
ATOM 732 C C . THR A 1 97 ? 0.699 -13.792 1.452 1.00 93.19 97 THR A C 1
ATOM 734 O O . THR A 1 97 ? 0.015 -12.881 1.920 1.00 93.19 97 THR A O 1
ATOM 737 N N . LEU A 1 98 ? 0.797 -14.015 0.142 1.00 93.94 98 LEU A N 1
ATOM 738 C CA . LEU A 1 98 ? 0.052 -13.301 -0.888 1.00 93.94 98 LEU A CA 1
ATOM 739 C C . LEU A 1 98 ? -1.434 -13.648 -0.778 1.00 93.94 98 LEU A C 1
ATOM 741 O O . LEU A 1 98 ? -1.827 -14.797 -0.965 1.00 93.94 98 LEU A O 1
ATOM 745 N N . ILE A 1 99 ? -2.253 -12.638 -0.507 1.00 92.50 99 ILE A N 1
ATOM 746 C CA . ILE A 1 99 ? -3.711 -12.766 -0.438 1.00 92.50 99 ILE A CA 1
ATOM 747 C C . ILE A 1 99 ? -4.330 -12.479 -1.802 1.00 92.50 99 ILE A C 1
ATOM 749 O O . ILE A 1 99 ? -5.253 -13.169 -2.225 1.00 92.50 99 ILE A O 1
ATOM 753 N N . GLY A 1 100 ? -3.840 -11.449 -2.491 1.00 92.00 100 GLY A N 1
ATOM 754 C CA . GLY A 1 100 ? -4.430 -11.028 -3.752 1.00 92.00 100 GLY A CA 1
ATOM 755 C C . GLY A 1 100 ? -3.533 -10.108 -4.561 1.00 92.00 100 GLY A C 1
ATOM 756 O O . GLY A 1 100 ? -2.687 -9.394 -4.018 1.00 92.00 100 GLY A O 1
ATOM 757 N N . VAL A 1 101 ? -3.755 -10.131 -5.871 1.00 94.38 101 VAL A N 1
ATOM 758 C CA . VAL A 1 101 ? -3.124 -9.244 -6.849 1.00 94.38 101 VAL A CA 1
ATOM 759 C C . VAL A 1 101 ? -4.190 -8.377 -7.509 1.00 94.38 101 VAL A C 1
ATOM 761 O O . VAL A 1 101 ? -5.332 -8.803 -7.676 1.00 94.38 101 VAL A O 1
ATOM 764 N N . GLY A 1 102 ? -3.837 -7.153 -7.883 1.00 93.38 102 GLY A N 1
ATOM 765 C CA . GLY A 1 102 ? -4.764 -6.252 -8.555 1.00 93.38 102 GLY A CA 1
ATOM 766 C C . GLY A 1 102 ? -4.064 -5.117 -9.283 1.00 93.38 102 GLY A C 1
ATOM 767 O O . GLY A 1 102 ? -2.981 -4.685 -8.900 1.00 93.38 102 GLY A O 1
ATOM 768 N N . VAL A 1 103 ? -4.705 -4.597 -10.327 1.00 91.62 103 VAL A N 1
ATOM 769 C CA . VAL A 1 103 ? -4.148 -3.526 -11.161 1.00 91.62 103 VAL A CA 1
ATOM 770 C C . VAL A 1 103 ? -4.922 -2.243 -10.970 1.00 91.62 103 VAL A C 1
ATOM 772 O O . VAL A 1 103 ? -6.153 -2.225 -10.988 1.00 91.62 103 VAL A O 1
ATOM 775 N N . ARG A 1 104 ? -4.192 -1.133 -10.853 1.00 88.69 104 ARG A N 1
ATOM 776 C CA . ARG A 1 104 ? -4.795 0.191 -10.937 1.00 88.69 104 ARG A CA 1
ATOM 777 C C . ARG A 1 104 ? -4.799 0.696 -12.373 1.00 88.69 104 ARG A C 1
ATOM 779 O O . ARG A 1 104 ? -3.748 0.820 -13.007 1.00 88.69 104 ARG A O 1
ATOM 786 N N . THR A 1 105 ? -5.985 1.100 -12.813 1.00 88.75 105 THR A N 1
ATOM 787 C CA . THR A 1 105 ? -6.237 1.702 -14.126 1.00 88.75 105 THR A CA 1
ATOM 788 C C . THR A 1 105 ? -6.611 3.183 -13.989 1.00 88.75 105 THR A C 1
ATOM 790 O O . THR A 1 105 ? -7.265 3.565 -13.014 1.00 88.75 105 THR A O 1
ATOM 793 N N . VAL A 1 106 ? -6.193 4.026 -14.942 1.00 83.06 106 VAL A N 1
ATOM 794 C CA . VAL A 1 106 ? -6.598 5.446 -15.037 1.00 83.06 106 VAL A CA 1
ATOM 795 C C . VAL A 1 106 ? -7.652 5.680 -16.126 1.00 83.06 106 VAL A C 1
ATOM 797 O O . VAL A 1 106 ? -7.654 5.032 -17.173 1.00 83.06 106 VAL A O 1
ATOM 800 N N . SER A 1 107 ? -8.559 6.621 -15.855 1.00 70.56 107 SER A N 1
ATOM 801 C CA . SER A 1 107 ? -9.954 6.597 -16.319 1.00 70.56 107 SER A CA 1
ATOM 802 C C . SER A 1 107 ? -10.259 7.137 -17.722 1.00 70.56 107 SER A C 1
ATOM 804 O O . SER A 1 107 ? -11.428 7.280 -18.042 1.00 70.56 107 SER A O 1
ATOM 806 N N . PHE A 1 108 ? -9.273 7.421 -18.577 1.00 66.44 108 PHE A N 1
ATOM 807 C CA . PHE A 1 108 ? -9.557 7.968 -19.922 1.00 66.44 108 PHE A CA 1
ATOM 808 C C . PHE A 1 108 ? -9.111 7.085 -21.089 1.00 66.44 108 PHE A C 1
ATOM 810 O O . PHE A 1 108 ? -9.663 7.189 -22.175 1.00 66.44 108 PHE A O 1
ATOM 817 N N . LEU A 1 109 ? -8.148 6.189 -20.877 1.00 77.81 109 LEU A N 1
ATOM 818 C CA . LEU A 1 109 ? -7.628 5.306 -21.930 1.00 77.81 109 LEU A CA 1
ATOM 819 C C . LEU A 1 109 ? -7.477 3.855 -21.436 1.00 77.81 109 LEU A C 1
ATOM 821 O O . LEU A 1 109 ? -6.837 3.031 -22.078 1.00 77.81 109 LEU A O 1
ATOM 825 N N . GLY A 1 110 ? -8.021 3.535 -20.254 1.00 80.31 110 GLY A N 1
ATOM 826 C CA . GLY A 1 110 ? -7.873 2.202 -19.661 1.00 80.31 110 GLY A CA 1
ATOM 827 C C . GLY A 1 110 ? -6.411 1.841 -19.370 1.00 80.31 110 GLY A C 1
ATOM 828 O O . GLY A 1 110 ? -6.042 0.667 -19.352 1.00 80.31 110 GLY A O 1
ATOM 829 N N . LEU A 1 111 ? -5.556 2.845 -19.158 1.00 85.38 111 LEU A N 1
ATOM 830 C CA . LEU A 1 111 ? -4.129 2.623 -18.963 1.00 85.38 111 LEU A CA 1
ATOM 831 C C . LEU A 1 111 ? -3.868 2.027 -17.582 1.00 85.38 111 LEU A C 1
ATOM 833 O O . LEU A 1 111 ? -4.202 2.622 -16.556 1.00 85.38 111 LEU A O 1
ATOM 837 N N . ARG A 1 112 ? -3.217 0.866 -17.578 1.00 88.56 112 ARG A N 1
ATOM 838 C CA . ARG A 1 112 ? -2.677 0.204 -16.390 1.00 88.56 112 ARG A CA 1
ATOM 839 C C . ARG A 1 112 ? -1.435 0.973 -15.947 1.00 88.56 112 ARG A C 1
ATOM 841 O O . ARG A 1 112 ? -0.546 1.220 -16.762 1.00 88.56 112 ARG A O 1
ATOM 848 N N . VAL A 1 113 ? -1.412 1.407 -14.690 1.00 86.44 113 VAL A N 1
ATOM 849 C CA . VAL A 1 113 ? -0.319 2.230 -14.146 1.00 86.44 113 VAL A CA 1
ATOM 850 C C . VAL A 1 113 ? 0.607 1.372 -13.296 1.00 86.44 113 VAL A C 1
ATOM 852 O O . VAL A 1 113 ? 1.816 1.327 -13.532 1.00 86.44 113 VAL A O 1
ATOM 855 N N . TYR A 1 114 ? 0.038 0.627 -12.355 1.00 89.31 114 TYR A N 1
ATOM 856 C CA . TYR A 1 114 ? 0.777 -0.270 -11.478 1.00 89.31 114 TYR A CA 1
ATOM 857 C C . TYR A 1 114 ? -0.058 -1.502 -11.127 1.00 89.31 114 TYR A C 1
ATOM 859 O O . TYR A 1 114 ? -1.287 -1.420 -11.033 1.00 89.31 114 TYR A O 1
ATOM 867 N N . SER A 1 115 ? 0.630 -2.623 -10.925 1.00 92.44 115 SER A N 1
ATOM 868 C CA . SER A 1 115 ? 0.082 -3.827 -10.306 1.00 92.44 115 SER A CA 1
ATOM 869 C C . SER A 1 115 ? 0.454 -3.847 -8.825 1.00 92.44 115 SER A C 1
ATOM 871 O O . SER A 1 115 ? 1.497 -3.323 -8.427 1.00 92.44 115 SER A O 1
ATOM 873 N N . VAL A 1 116 ? -0.422 -4.388 -7.993 1.00 92.88 116 VAL A N 1
ATOM 874 C CA . VAL A 1 116 ? -0.303 -4.399 -6.540 1.00 92.88 116 VAL A CA 1
ATOM 875 C C . VAL A 1 116 ? -0.505 -5.814 -6.032 1.00 92.88 116 VAL A C 1
ATOM 877 O O . VAL A 1 116 ? -1.540 -6.414 -6.302 1.00 92.88 116 VAL A O 1
ATOM 880 N N . GLY A 1 117 ? 0.449 -6.310 -5.251 1.00 94.25 117 GLY A N 1
ATOM 881 C CA . GLY A 1 117 ? 0.302 -7.511 -4.438 1.00 94.25 117 GLY A CA 1
ATOM 882 C C . GLY A 1 117 ? 0.014 -7.133 -2.988 1.00 94.25 117 GLY A C 1
ATOM 883 O O . GLY A 1 117 ? 0.765 -6.357 -2.389 1.00 94.25 117 GLY A O 1
ATOM 884 N N . PHE A 1 118 ? -1.068 -7.668 -2.431 1.00 94.38 118 PHE A N 1
ATOM 885 C CA . PHE A 1 118 ? -1.413 -7.536 -1.020 1.00 94.38 118 PHE A CA 1
ATOM 886 C C . PHE A 1 118 ? -1.003 -8.796 -0.267 1.00 94.38 118 PHE A C 1
ATOM 888 O O . PHE A 1 118 ? -1.459 -9.898 -0.577 1.00 94.38 118 PHE A O 1
ATOM 895 N N . TYR A 1 119 ? -0.154 -8.611 0.733 1.00 93.50 119 TYR A N 1
ATOM 896 C CA . TYR A 1 119 ? 0.390 -9.670 1.562 1.00 93.50 119 TYR A CA 1
ATOM 897 C C . TYR A 1 119 ? 0.008 -9.436 3.021 1.00 93.50 119 TYR A C 1
ATOM 899 O O . TYR A 1 119 ? 0.049 -8.298 3.497 1.00 93.50 119 TYR A O 1
ATOM 907 N N . ALA A 1 120 ? -0.298 -10.501 3.753 1.00 92.12 120 ALA A N 1
ATOM 908 C CA . ALA A 1 120 ? -0.475 -10.422 5.199 1.00 92.12 120 ALA A CA 1
ATOM 909 C C . ALA A 1 120 ? 0.076 -11.656 5.907 1.00 92.12 120 ALA A C 1
ATOM 911 O O . ALA A 1 120 ? 0.316 -12.700 5.300 1.00 92.12 120 ALA A O 1
ATOM 912 N N . ASP A 1 121 ? 0.285 -11.506 7.207 1.00 90.75 121 ASP A N 1
ATOM 913 C CA . ASP A 1 121 ? 0.647 -12.606 8.084 1.00 90.75 121 ASP A CA 1
ATOM 914 C C . ASP A 1 121 ? -0.579 -13.486 8.376 1.00 90.75 121 ASP A C 1
ATOM 916 O O . ASP A 1 121 ? -1.555 -13.050 8.986 1.00 90.75 121 ASP A O 1
ATOM 920 N N . LEU A 1 122 ? -0.537 -14.738 7.921 1.00 88.44 122 LEU A N 1
ATOM 921 C CA . LEU A 1 122 ? -1.613 -15.707 8.138 1.00 88.44 122 LEU A CA 1
ATOM 922 C C . LEU A 1 122 ? -1.354 -16.644 9.324 1.00 88.44 122 LEU A C 1
ATOM 924 O O . LEU A 1 122 ? -2.167 -17.524 9.587 1.00 88.44 122 LEU A O 1
ATOM 928 N N . SER A 1 123 ? -0.246 -16.467 10.048 1.00 87.00 123 SER A N 1
ATOM 929 C CA . SER A 1 123 ? 0.133 -17.352 11.155 1.00 87.00 123 SER A CA 1
ATOM 930 C C . SER A 1 123 ? -0.764 -17.211 12.388 1.00 87.00 123 SER A C 1
ATOM 932 O O . SER A 1 123 ? -0.792 -18.096 13.241 1.00 87.00 123 SER A O 1
ATOM 934 N N . ASN A 1 124 ? -1.525 -16.118 12.494 1.00 84.50 124 ASN A N 1
ATOM 935 C CA . ASN A 1 124 ? -2.359 -15.856 13.659 1.00 84.50 124 ASN A CA 1
ATOM 936 C C . ASN A 1 124 ? -3.581 -16.806 13.707 1.00 84.50 124 ASN A C 1
ATOM 938 O O . ASN A 1 124 ? -4.460 -16.717 12.847 1.00 84.50 124 ASN A O 1
ATOM 942 N N . PRO A 1 125 ? -3.726 -17.653 14.745 1.00 80.00 125 PRO A N 1
ATOM 943 C CA . PRO A 1 125 ? -4.829 -18.615 14.843 1.00 80.00 125 PRO A CA 1
ATOM 944 C C . PRO A 1 125 ? -6.215 -17.958 14.956 1.00 80.00 125 PRO A C 1
ATOM 946 O O . PRO A 1 125 ? -7.223 -18.584 14.636 1.00 80.00 125 PRO A O 1
ATOM 949 N N . LYS A 1 126 ? -6.289 -16.677 15.351 1.00 79.81 126 LYS A N 1
ATOM 950 C CA . LYS A 1 126 ? -7.545 -15.906 15.427 1.00 79.81 126 LYS A CA 1
ATOM 951 C C . LYS A 1 126 ? -8.147 -15.569 14.053 1.00 79.81 126 LYS A C 1
ATOM 953 O O . LYS A 1 126 ? -9.241 -15.023 13.990 1.00 79.81 126 LYS A O 1
ATOM 958 N N . LEU A 1 127 ? -7.456 -15.900 12.960 1.00 79.62 127 LEU A N 1
ATOM 959 C CA . LEU A 1 127 ? -7.921 -15.706 11.582 1.00 79.62 127 LEU A CA 1
ATOM 960 C C . LEU A 1 127 ? -8.966 -16.734 11.119 1.00 79.62 127 LEU A C 1
ATOM 962 O O . LEU A 1 127 ? -9.496 -16.596 10.011 1.00 79.62 127 LEU A O 1
ATOM 966 N N . ASN A 1 128 ? -9.257 -17.765 11.919 1.00 81.50 128 ASN A N 1
ATOM 967 C CA . ASN A 1 128 ? -10.246 -18.789 11.582 1.00 81.50 128 ASN A CA 1
ATOM 968 C C . ASN A 1 128 ? -11.687 -18.304 11.840 1.00 81.50 128 ASN A C 1
ATOM 970 O O . ASN A 1 128 ? -12.404 -18.829 12.686 1.00 81.50 128 ASN A O 1
ATOM 974 N N . VAL A 1 129 ? -12.083 -17.248 11.129 1.00 82.25 129 VAL A N 1
ATOM 975 C CA . VAL A 1 129 ? -13.446 -16.704 11.114 1.00 82.25 129 VAL A CA 1
ATOM 976 C C . VAL A 1 129 ? -14.173 -17.250 9.884 1.00 82.25 129 VAL A C 1
ATOM 978 O O . VAL A 1 129 ? -13.597 -17.294 8.795 1.00 82.25 129 VAL A O 1
ATOM 981 N N . SER A 1 130 ? -15.428 -17.681 10.057 1.00 82.69 130 SER A N 1
ATOM 982 C CA . SER A 1 130 ? -16.227 -18.290 8.979 1.00 82.69 130 SER A CA 1
ATOM 983 C C . SER A 1 130 ? -16.738 -17.265 7.957 1.00 82.69 130 SER A C 1
ATOM 985 O O . SER A 1 130 ? -16.816 -17.576 6.771 1.00 82.69 130 SER A O 1
ATOM 987 N N . ASN A 1 131 ? -17.060 -16.041 8.395 1.00 94.50 131 ASN A N 1
ATOM 988 C CA . ASN A 1 131 ? -17.537 -14.968 7.521 1.00 94.50 131 ASN A CA 1
ATOM 989 C C . ASN A 1 131 ? -16.356 -14.291 6.782 1.00 94.50 131 ASN A C 1
ATOM 991 O O . ASN A 1 131 ? -15.434 -13.797 7.442 1.00 94.50 131 ASN A O 1
ATOM 995 N N . PRO A 1 132 ? -16.353 -14.235 5.434 1.00 90.06 132 PRO A N 1
ATOM 996 C CA . PRO A 1 132 ? -15.269 -13.618 4.670 1.00 90.06 132 PRO A CA 1
ATOM 997 C C . PRO A 1 132 ? -15.108 -12.114 4.924 1.00 90.06 132 PRO A C 1
ATOM 999 O O . PRO A 1 132 ? -13.976 -11.632 4.934 1.00 90.06 132 PRO A O 1
ATOM 1002 N N . GLU A 1 133 ? -16.195 -11.373 5.149 1.00 90.44 133 GLU A N 1
ATOM 1003 C CA . GLU A 1 133 ? -16.131 -9.917 5.347 1.00 90.44 133 GLU A CA 1
ATOM 1004 C C . GLU A 1 133 ? -15.454 -9.565 6.674 1.00 90.44 133 GLU A C 1
ATOM 1006 O O . GLU A 1 133 ? -14.494 -8.795 6.710 1.00 90.44 133 GLU A O 1
ATOM 1011 N N . GLU A 1 134 ? -15.870 -10.222 7.755 1.00 90.12 134 GLU A N 1
ATOM 1012 C CA . GLU A 1 134 ? -15.245 -10.082 9.074 1.00 90.12 134 GLU A CA 1
ATOM 1013 C C . GLU A 1 134 ? -13.781 -10.520 9.060 1.00 90.12 134 GLU A C 1
ATOM 1015 O O . GLU A 1 134 ? -12.936 -9.917 9.723 1.00 90.12 134 GLU A O 1
ATOM 1020 N N . LYS A 1 135 ? -13.454 -11.550 8.273 1.00 89.94 135 LYS A N 1
ATOM 1021 C CA . LYS A 1 135 ? -12.076 -12.004 8.100 1.00 89.94 135 LYS A CA 1
ATOM 1022 C C . LYS A 1 135 ? -11.217 -10.940 7.418 1.00 89.94 135 LYS A C 1
ATOM 1024 O O . LYS A 1 135 ? -10.091 -10.702 7.859 1.00 89.94 135 LYS A O 1
ATOM 1029 N N . ILE A 1 136 ? -11.733 -10.283 6.376 1.00 90.19 136 ILE A N 1
ATOM 1030 C CA . ILE A 1 136 ? -11.045 -9.168 5.710 1.00 90.19 136 ILE A CA 1
ATOM 1031 C C . ILE A 1 136 ? -10.837 -8.020 6.699 1.00 90.19 136 ILE A C 1
ATOM 1033 O O . ILE A 1 136 ? -9.712 -7.536 6.845 1.00 90.19 136 ILE A O 1
ATOM 1037 N N . ASP A 1 137 ? -11.881 -7.632 7.427 1.00 89.44 137 ASP A N 1
ATOM 1038 C CA . ASP A 1 137 ? -11.802 -6.565 8.423 1.00 89.44 137 ASP A CA 1
ATOM 1039 C C . ASP A 1 137 ? -10.805 -6.889 9.540 1.00 89.44 137 ASP A C 1
ATOM 1041 O O . ASP A 1 137 ? -10.023 -6.026 9.950 1.00 89.44 137 ASP A O 1
ATOM 1045 N N . TYR A 1 138 ? -10.757 -8.143 9.991 1.00 90.12 138 TYR A N 1
ATOM 1046 C CA . TYR A 1 138 ? -9.784 -8.596 10.977 1.00 90.12 138 TYR A CA 1
ATOM 1047 C C . TYR A 1 138 ? -8.349 -8.470 10.456 1.00 90.12 138 TYR A C 1
ATOM 1049 O O . TYR A 1 138 ? -7.494 -7.923 11.155 1.00 90.12 138 TYR A O 1
ATOM 1057 N N . ILE A 1 139 ? -8.084 -8.908 9.220 1.00 89.56 139 ILE A N 1
ATOM 1058 C CA . ILE A 1 139 ? -6.762 -8.795 8.584 1.00 89.56 139 ILE A CA 1
ATOM 1059 C C . ILE A 1 139 ? -6.343 -7.321 8.463 1.00 89.56 139 ILE A C 1
ATOM 1061 O O . ILE A 1 139 ? -5.197 -6.967 8.756 1.00 89.56 139 ILE A O 1
ATOM 1065 N N . VAL A 1 140 ? -7.273 -6.447 8.068 1.00 88.31 140 VAL A N 1
ATOM 1066 C CA . VAL A 1 140 ? -7.036 -5.007 7.870 1.00 88.31 140 VAL A CA 1
ATOM 1067 C C . VAL A 1 140 ? -6.911 -4.233 9.188 1.00 88.31 140 VAL A C 1
ATOM 1069 O O . VAL A 1 140 ? -6.347 -3.140 9.205 1.00 88.31 140 VAL A O 1
ATOM 1072 N N . ARG A 1 141 ? -7.358 -4.774 10.322 1.00 86.81 141 ARG A N 1
ATOM 1073 C CA . ARG A 1 141 ? -7.248 -4.081 11.618 1.00 86.81 141 ARG A CA 1
ATOM 1074 C C . ARG A 1 141 ? -6.169 -4.651 12.532 1.00 86.81 141 ARG A C 1
ATOM 1076 O O . ARG A 1 141 ? -5.487 -3.876 13.188 1.00 86.81 141 ARG A O 1
ATOM 1083 N N . ASN A 1 142 ? -5.968 -5.968 12.539 1.00 87.31 142 ASN A N 1
ATOM 1084 C CA . ASN A 1 142 ? -5.209 -6.653 13.595 1.00 87.31 142 ASN A CA 1
ATOM 1085 C C . ASN A 1 142 ? -3.925 -7.346 13.121 1.00 87.31 142 ASN A C 1
ATOM 1087 O O . ASN A 1 142 ? -3.141 -7.806 13.948 1.00 87.31 142 ASN A O 1
ATOM 1091 N N . THR A 1 143 ? -3.704 -7.442 11.810 1.00 87.81 143 THR A N 1
ATOM 1092 C CA . THR A 1 143 ? -2.611 -8.240 11.241 1.00 87.81 143 THR A CA 1
ATOM 1093 C C . THR A 1 143 ? -1.573 -7.372 10.536 1.00 87.81 143 THR A C 1
ATOM 1095 O O . THR A 1 143 ? -1.920 -6.417 9.837 1.00 87.81 143 THR A O 1
ATOM 1098 N N . ALA A 1 144 ? -0.295 -7.745 10.658 1.00 87.69 144 ALA A N 1
ATOM 1099 C CA . ALA A 1 144 ? 0.791 -7.133 9.903 1.00 87.69 144 ALA A CA 1
ATOM 1100 C C . ALA A 1 144 ? 0.614 -7.376 8.394 1.00 87.69 144 ALA A C 1
ATOM 1102 O O . ALA A 1 144 ? 0.409 -8.505 7.942 1.00 87.69 144 ALA A O 1
ATOM 1103 N N . ARG A 1 145 ? 0.712 -6.303 7.607 1.00 89.94 145 ARG A N 1
ATOM 1104 C CA . ARG A 1 145 ? 0.468 -6.327 6.161 1.00 89.94 145 ARG A CA 1
ATOM 1105 C C . ARG A 1 145 ? 1.561 -5.635 5.374 1.00 89.94 145 ARG A C 1
ATOM 1107 O O . ARG A 1 145 ? 2.231 -4.719 5.862 1.00 89.94 145 ARG A O 1
ATOM 1114 N N . VAL A 1 146 ? 1.686 -6.071 4.129 1.00 90.19 146 VAL A N 1
ATOM 1115 C CA . VAL A 1 146 ? 2.653 -5.562 3.170 1.00 90.19 146 VAL A CA 1
ATOM 1116 C C . VAL A 1 146 ? 1.974 -5.342 1.824 1.00 90.19 146 VAL A C 1
ATOM 1118 O O . VAL A 1 146 ? 1.241 -6.194 1.329 1.00 90.19 146 VAL A O 1
ATOM 1121 N N . LEU A 1 147 ? 2.240 -4.192 1.215 1.00 90.62 147 LEU A N 1
ATOM 1122 C CA . LEU A 1 147 ? 1.772 -3.849 -0.120 1.00 90.62 147 LEU A CA 1
ATOM 1123 C C . LEU A 1 147 ? 2.970 -3.753 -1.066 1.00 90.62 147 LEU A C 1
ATOM 1125 O O . LEU A 1 147 ? 3.804 -2.864 -0.907 1.00 90.62 147 LEU A O 1
ATOM 1129 N N . ARG A 1 148 ? 3.050 -4.638 -2.061 1.00 90.06 148 ARG A N 1
ATOM 1130 C CA . ARG A 1 148 ? 4.070 -4.600 -3.121 1.00 90.06 148 ARG A CA 1
ATOM 1131 C C . ARG A 1 148 ? 3.474 -3.922 -4.348 1.00 90.06 148 ARG A C 1
ATOM 1133 O O . ARG A 1 148 ? 2.603 -4.494 -4.988 1.00 90.06 148 ARG A O 1
ATOM 1140 N N . ILE A 1 149 ? 3.928 -2.721 -4.684 1.00 89.31 149 ILE A N 1
ATOM 1141 C CA . ILE A 1 149 ? 3.488 -1.975 -5.867 1.00 89.31 149 ILE A CA 1
ATOM 1142 C C . ILE A 1 149 ? 4.560 -2.077 -6.948 1.00 89.31 149 ILE A C 1
ATOM 1144 O O . ILE A 1 149 ? 5.678 -1.598 -6.763 1.00 89.31 149 ILE A O 1
ATOM 1148 N N . VAL A 1 150 ? 4.205 -2.662 -8.088 1.00 89.31 150 VAL A N 1
ATOM 1149 C CA . VAL A 1 150 ? 5.079 -2.805 -9.253 1.00 89.31 150 VAL A CA 1
ATOM 1150 C C . VAL A 1 150 ? 4.576 -1.878 -10.367 1.00 89.31 150 VAL A C 1
ATOM 1152 O O . VAL A 1 150 ? 3.462 -2.067 -10.869 1.00 89.31 150 VAL A O 1
ATOM 1155 N N . PRO A 1 151 ? 5.344 -0.848 -10.763 1.00 87.62 151 PRO A N 1
ATOM 1156 C CA . PRO A 1 151 ? 4.978 0.003 -11.890 1.00 87.62 151 PRO A CA 1
ATOM 1157 C C . PRO A 1 151 ? 5.010 -0.799 -13.197 1.00 87.62 151 PRO A C 1
ATOM 1159 O O . PRO A 1 151 ? 5.966 -1.508 -13.484 1.00 87.62 151 PRO A O 1
ATOM 1162 N N . THR A 1 152 ? 3.967 -0.657 -14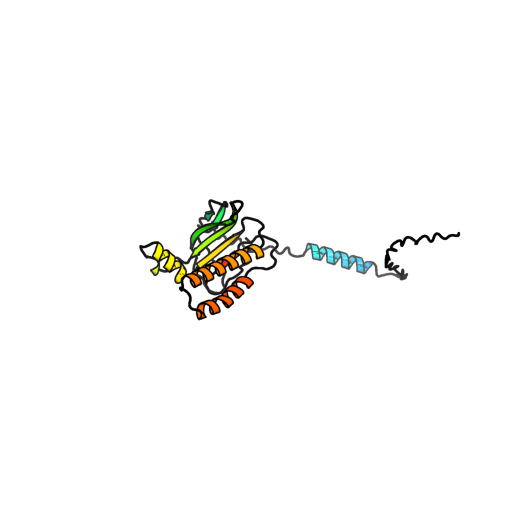.011 1.00 85.94 152 THR A N 1
ATOM 1163 C CA . THR A 1 152 ? 3.836 -1.367 -15.304 1.00 85.94 152 THR A CA 1
ATOM 1164 C C . THR A 1 152 ? 4.381 -0.553 -16.480 1.00 85.94 152 THR A C 1
ATOM 1166 O O . THR A 1 152 ? 4.502 -1.047 -17.598 1.00 85.94 152 THR A O 1
ATOM 1169 N N . ARG A 1 153 ? 4.678 0.728 -16.238 1.00 78.75 153 ARG A N 1
ATOM 1170 C CA . ARG A 1 153 ? 5.170 1.703 -17.214 1.00 78.75 153 ARG A CA 1
ATOM 1171 C C . ARG A 1 153 ? 6.177 2.640 -16.551 1.00 78.75 153 ARG A C 1
ATOM 1173 O O . ARG A 1 153 ? 6.335 2.653 -15.332 1.00 78.75 153 ARG A O 1
ATOM 1180 N N . ASN A 1 154 ? 6.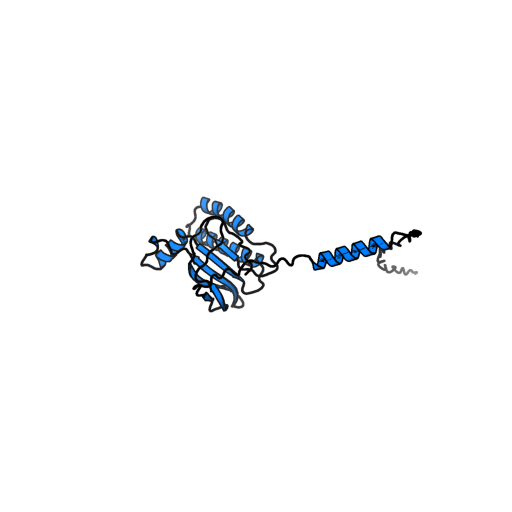816 3.479 -17.355 1.00 74.31 154 ASN A N 1
ATOM 1181 C CA . ASN A 1 154 ? 7.758 4.523 -16.942 1.00 74.31 154 ASN A CA 1
ATOM 1182 C C . ASN A 1 154 ? 7.095 5.725 -16.229 1.00 74.31 154 ASN A C 1
ATOM 1184 O O . ASN A 1 154 ? 7.462 6.876 -16.460 1.00 74.31 154 ASN A O 1
ATOM 1188 N N . THR A 1 155 ? 6.117 5.488 -15.357 1.00 73.19 155 THR A N 1
ATOM 1189 C CA . THR A 1 155 ? 5.509 6.555 -14.558 1.00 73.19 155 THR A CA 1
ATOM 1190 C C . THR A 1 155 ? 6.431 6.983 -13.424 1.00 73.19 155 THR A C 1
ATOM 1192 O O . THR A 1 155 ? 7.023 6.141 -12.749 1.00 73.19 155 THR A O 1
ATOM 1195 N N . SER A 1 156 ? 6.529 8.290 -13.185 1.00 76.88 156 SER A N 1
ATOM 1196 C CA . SER A 1 156 ? 7.348 8.831 -12.102 1.00 76.88 156 SER A CA 1
ATOM 1197 C C . SER A 1 156 ? 6.732 8.544 -10.727 1.00 76.88 156 SER A C 1
ATOM 1199 O O . SER A 1 156 ? 5.510 8.498 -10.558 1.00 76.88 156 SER A O 1
ATOM 1201 N N . TYR A 1 157 ? 7.581 8.416 -9.706 1.00 79.69 157 TYR A N 1
ATOM 1202 C CA . TYR A 1 157 ? 7.132 8.291 -8.316 1.00 79.69 157 TYR A CA 1
ATOM 1203 C C . TYR A 1 157 ? 6.342 9.502 -7.836 1.00 79.69 157 TYR A C 1
ATOM 1205 O O . TYR A 1 157 ? 5.452 9.343 -7.008 1.00 79.69 157 TYR A O 1
ATOM 1213 N N . ALA A 1 158 ? 6.616 10.691 -8.381 1.00 83.56 158 ALA A N 1
ATOM 1214 C CA . ALA A 1 158 ? 5.832 11.887 -8.099 1.00 83.56 158 ALA A CA 1
ATOM 1215 C C . ALA A 1 158 ? 4.362 11.688 -8.499 1.00 83.56 158 ALA A C 1
ATOM 1217 O O . ALA A 1 158 ? 3.474 11.937 -7.690 1.00 83.56 158 ALA A O 1
ATOM 1218 N N . HIS A 1 159 ? 4.096 11.138 -9.689 1.00 82.94 159 HIS A N 1
ATOM 1219 C CA . HIS A 1 159 ? 2.724 10.871 -10.133 1.00 82.94 159 HIS A CA 1
ATOM 1220 C C . HIS A 1 159 ? 2.041 9.817 -9.257 1.00 82.94 159 HIS A C 1
ATOM 1222 O O . HIS A 1 159 ? 0.866 9.962 -8.914 1.00 82.94 159 HIS A O 1
ATOM 1228 N N . LEU A 1 160 ? 2.772 8.765 -8.876 1.00 83.38 160 LEU A N 1
ATOM 1229 C CA . LEU A 1 160 ? 2.256 7.711 -8.004 1.00 83.38 160 LEU A CA 1
ATOM 1230 C C . LEU A 1 160 ? 1.929 8.261 -6.606 1.00 83.38 160 LEU A C 1
ATOM 1232 O O . LEU A 1 160 ? 0.820 8.053 -6.116 1.00 83.38 160 LEU A O 1
ATOM 1236 N N . ARG A 1 161 ? 2.852 9.020 -6.005 1.00 85.31 161 ARG A N 1
ATOM 1237 C CA . ARG A 1 161 ? 2.687 9.714 -4.720 1.00 85.31 161 ARG A CA 1
ATOM 1238 C C . ARG A 1 161 ? 1.474 10.630 -4.739 1.00 85.31 161 ARG A C 1
ATOM 1240 O O . ARG A 1 161 ? 0.620 10.537 -3.860 1.00 85.31 161 ARG A O 1
ATOM 1247 N N . ASP A 1 162 ? 1.389 11.513 -5.728 1.00 87.94 162 ASP A N 1
ATOM 1248 C CA . ASP A 1 162 ? 0.338 12.527 -5.798 1.00 87.94 162 ASP A CA 1
ATOM 1249 C C . ASP A 1 162 ? -1.033 11.869 -6.023 1.00 87.94 162 ASP A C 1
ATOM 1251 O O . ASP A 1 162 ? -2.021 12.249 -5.397 1.00 87.94 162 ASP A O 1
ATOM 1255 N N . SER A 1 163 ? -1.090 10.801 -6.827 1.00 86.94 163 SER A N 1
ATOM 1256 C CA . SER A 1 163 ? -2.307 9.998 -7.005 1.00 86.94 163 SER A CA 1
ATOM 1257 C C . SER A 1 163 ? -2.732 9.287 -5.716 1.00 86.94 163 SER A C 1
ATOM 1259 O O . SER A 1 163 ? -3.919 9.252 -5.389 1.00 86.94 163 SER A O 1
ATOM 1261 N N . PHE A 1 164 ? -1.778 8.717 -4.975 1.00 86.94 164 PHE A N 1
ATOM 1262 C CA . PHE A 1 164 ? -2.051 7.985 -3.737 1.00 86.94 164 PHE A CA 1
ATOM 1263 C C . PHE A 1 164 ? -2.496 8.922 -2.609 1.00 86.94 164 PHE A C 1
ATOM 1265 O O . PHE A 1 164 ? -3.533 8.701 -1.988 1.00 86.94 164 PHE A O 1
ATOM 1272 N N . THR A 1 165 ? -1.760 10.015 -2.397 1.00 90.19 165 THR A N 1
ATOM 1273 C CA . THR A 1 165 ? -2.097 11.060 -1.417 1.00 90.19 165 THR A CA 1
ATOM 1274 C C . THR A 1 165 ? -3.447 11.704 -1.711 1.00 90.19 165 THR A C 1
ATOM 1276 O O . THR A 1 165 ? -4.257 11.844 -0.798 1.00 90.19 165 THR A O 1
ATOM 1279 N N . ARG A 1 166 ? -3.751 12.006 -2.981 1.00 91.88 166 ARG A N 1
ATOM 1280 C CA . ARG A 1 166 ? -5.077 12.491 -3.390 1.00 91.88 166 ARG A CA 1
ATOM 1281 C C . ARG A 1 166 ? -6.179 11.478 -3.076 1.00 91.88 166 ARG A C 1
ATOM 1283 O O . ARG A 1 166 ? -7.227 11.867 -2.572 1.00 91.88 166 ARG A O 1
ATOM 1290 N N . ALA A 1 167 ? -5.958 10.192 -3.354 1.00 91.38 167 ALA A N 1
ATOM 1291 C CA . ALA A 1 167 ? -6.941 9.149 -3.065 1.00 91.38 167 ALA A CA 1
ATOM 1292 C C . ALA A 1 167 ? -7.197 8.987 -1.556 1.00 91.38 167 ALA A C 1
ATOM 1294 O O . ALA A 1 167 ? -8.339 8.781 -1.151 1.00 91.38 167 ALA A O 1
ATOM 1295 N N . LEU A 1 168 ? -6.158 9.101 -0.724 1.00 91.69 168 LEU A N 1
ATOM 1296 C CA . LEU A 1 168 ? -6.299 9.082 0.733 1.00 91.69 168 LEU A CA 1
ATOM 1297 C C . LEU A 1 168 ? -7.043 10.313 1.248 1.00 91.69 168 LEU A C 1
ATOM 1299 O O . LEU A 1 168 ? -8.003 10.158 1.996 1.00 91.69 168 LEU A O 1
ATOM 1303 N N . ALA A 1 169 ? -6.666 11.511 0.798 1.00 92.12 169 ALA A N 1
ATOM 1304 C CA . ALA A 1 169 ? -7.353 12.746 1.170 1.00 92.12 169 ALA A CA 1
ATOM 1305 C C . ALA A 1 169 ? -8.844 12.705 0.793 1.00 92.12 169 ALA A C 1
ATOM 1307 O O . ALA A 1 169 ? -9.697 13.070 1.597 1.00 92.12 169 ALA A O 1
ATOM 1308 N N . ALA A 1 170 ? -9.177 12.171 -0.388 1.00 93.69 170 ALA A N 1
ATOM 1309 C CA . ALA A 1 170 ? -10.565 11.976 -0.799 1.00 93.69 170 ALA A CA 1
ATOM 1310 C C . ALA A 1 170 ? -11.326 11.016 0.135 1.00 93.69 170 ALA A C 1
ATOM 1312 O O . ALA A 1 170 ? -12.485 11.266 0.451 1.00 93.69 170 ALA A O 1
ATOM 1313 N N . ARG A 1 171 ? -10.687 9.940 0.618 1.00 92.69 171 ARG A N 1
ATOM 1314 C CA . ARG A 1 171 ? -11.310 9.013 1.581 1.00 92.69 171 ARG A CA 1
ATOM 1315 C C . ARG A 1 171 ? -11.516 9.632 2.957 1.00 92.69 171 ARG A C 1
ATOM 1317 O O . ARG A 1 171 ? -12.568 9.407 3.544 1.00 92.69 171 ARG A O 1
ATOM 1324 N N . VAL A 1 172 ? -10.554 10.415 3.445 1.00 92.38 172 VAL A N 1
ATOM 1325 C CA . VAL A 1 172 ? -10.716 11.187 4.689 1.00 92.38 172 VAL A CA 1
ATOM 1326 C C . VAL A 1 172 ? -11.915 12.120 4.552 1.00 92.38 172 VAL A C 1
ATOM 1328 O O . VAL A 1 172 ? -12.768 12.151 5.433 1.00 92.38 172 VAL A O 1
ATOM 1331 N N . GLN A 1 173 ? -12.051 12.784 3.402 1.00 92.44 173 GLN A N 1
ATOM 1332 C CA . GLN A 1 173 ? -13.181 13.672 3.175 1.00 92.44 173 GLN A CA 1
ATOM 1333 C C . GLN A 1 173 ? -14.523 12.941 3.077 1.00 92.44 173 GLN A C 1
ATOM 1335 O O . GLN A 1 173 ? -15.513 13.415 3.621 1.00 92.44 173 GLN A O 1
ATOM 1340 N N . LEU A 1 174 ? -14.567 11.759 2.457 1.00 94.00 174 LEU A N 1
ATOM 1341 C CA 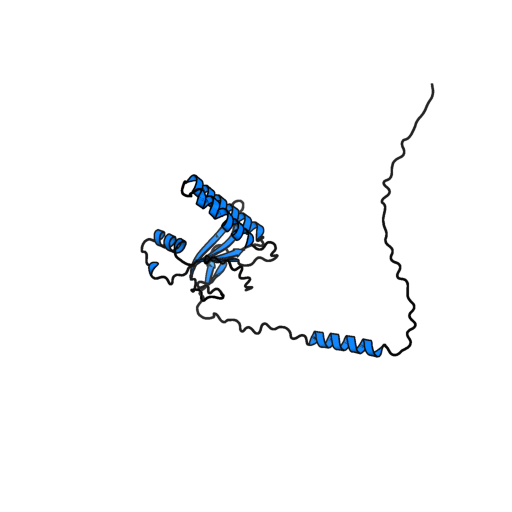. LEU A 1 174 ? -15.773 10.926 2.461 1.00 94.00 174 LEU A CA 1
ATOM 1342 C C . LEU A 1 174 ? -16.155 10.462 3.871 1.00 94.00 174 LEU A C 1
ATOM 1344 O O . LEU A 1 174 ? -17.338 10.412 4.194 1.00 94.00 174 LEU A O 1
ATOM 1348 N N . ALA A 1 175 ? -15.175 10.119 4.707 1.00 92.44 175 ALA A N 1
ATOM 1349 C CA . ALA A 1 175 ? -15.420 9.742 6.095 1.00 92.44 175 ALA A CA 1
ATOM 1350 C C . ALA A 1 175 ? -15.903 10.935 6.936 1.00 92.44 175 ALA A C 1
ATOM 1352 O O . ALA A 1 175 ? -16.771 10.754 7.785 1.00 92.44 175 ALA A O 1
ATOM 1353 N N . LYS A 1 176 ? -15.428 12.151 6.632 1.00 90.12 176 LYS A N 1
ATOM 1354 C CA . LYS A 1 176 ? -15.950 13.400 7.202 1.00 90.12 176 LYS A CA 1
ATOM 1355 C C . LYS A 1 176 ? -17.405 13.639 6.813 1.00 90.12 176 LYS A C 1
ATOM 1357 O O . LYS A 1 176 ? -18.223 13.901 7.676 1.00 90.12 176 LYS A O 1
ATOM 1362 N N . THR A 1 177 ? -17.754 13.490 5.534 1.00 92.56 177 THR A N 1
ATOM 1363 C CA . THR A 1 177 ? -19.148 13.629 5.067 1.00 92.56 177 THR A CA 1
ATOM 1364 C C . THR A 1 177 ? -20.094 12.597 5.692 1.00 92.56 177 THR A C 1
ATOM 1366 O O . THR A 1 177 ? -21.300 12.805 5.705 1.00 92.56 177 THR A O 1
ATOM 1369 N N . ARG A 1 178 ? -19.563 11.475 6.190 1.00 94.69 178 ARG A N 1
ATOM 1370 C CA . ARG A 1 178 ? -20.326 10.414 6.862 1.00 94.69 178 ARG A CA 1
ATOM 1371 C C . ARG A 1 178 ? -20.315 10.526 8.391 1.00 94.69 178 ARG A C 1
ATOM 1373 O O . ARG A 1 178 ? -20.721 9.569 9.039 1.00 94.69 178 ARG A O 1
ATOM 1380 N N . ASP A 1 179 ? -19.788 11.618 8.949 1.00 90.62 179 ASP A N 1
ATOM 1381 C CA . ASP A 1 179 ? -19.627 11.836 10.395 1.00 90.62 179 ASP A CA 1
ATOM 1382 C C . ASP A 1 179 ? -18.910 10.684 11.131 1.00 90.62 179 ASP A C 1
ATOM 1384 O O . ASP A 1 179 ? -19.091 10.458 12.324 1.00 90.62 179 ASP A O 1
ATOM 1388 N N . ALA A 1 180 ? -18.050 9.944 10.422 1.00 88.88 180 ALA A N 1
ATOM 1389 C CA . ALA A 1 180 ? -17.315 8.802 10.969 1.00 88.88 180 ALA A CA 1
ATOM 1390 C C . ALA A 1 180 ? -15.963 9.197 11.599 1.00 88.88 180 ALA A C 1
ATOM 1392 O O . ALA A 1 180 ? -15.231 8.333 12.084 1.00 88.88 180 ALA A O 1
ATOM 1393 N N . LEU A 1 181 ? -15.596 10.482 11.549 1.00 88.81 181 LEU A N 1
ATOM 1394 C CA . LEU A 1 181 ? -14.323 11.021 12.029 1.00 88.81 181 LEU A CA 1
ATOM 1395 C C . LEU A 1 181 ? -14.564 12.165 13.012 1.00 88.81 181 LEU A C 1
ATOM 1397 O O . LEU A 1 181 ? -15.271 13.117 12.695 1.00 88.81 181 LEU A O 1
ATOM 1401 N N . SER A 1 182 ? -13.911 12.098 14.174 1.00 91.19 182 SER A N 1
ATOM 1402 C CA . SER A 1 182 ? -13.857 13.226 15.105 1.00 91.19 182 SER A CA 1
ATOM 1403 C C . SER A 1 182 ? -12.914 14.323 14.573 1.00 91.19 182 SER A C 1
ATOM 1405 O O . SER A 1 182 ? -11.950 14.006 13.858 1.00 91.19 182 SER A O 1
ATOM 1407 N N . PRO A 1 183 ? -13.134 15.603 14.921 1.00 88.81 183 PRO A N 1
ATOM 1408 C CA . PRO A 1 183 ? -12.276 16.702 14.470 1.00 88.81 183 PRO A CA 1
ATOM 1409 C C . PRO A 1 183 ? -10.825 16.567 14.970 1.00 88.81 183 PRO A C 1
ATOM 1411 O O . PRO A 1 183 ? -9.886 16.947 14.270 1.00 88.81 183 PRO A O 1
ATOM 1414 N N . GLU A 1 184 ? -10.609 15.953 16.135 1.00 91.69 184 GLU A N 1
ATOM 1415 C CA . GLU A 1 184 ? -9.274 15.660 16.670 1.00 91.69 184 GLU A CA 1
ATOM 1416 C C . GLU A 1 184 ? -8.550 14.620 15.807 1.00 91.69 184 GLU A C 1
ATOM 1418 O O . GLU A 1 184 ? -7.356 14.748 15.522 1.00 91.69 184 GLU A O 1
ATOM 1423 N N . THR A 1 185 ? -9.284 13.604 15.342 1.00 89.56 185 THR A N 1
ATOM 1424 C CA . THR A 1 185 ? -8.748 12.552 14.472 1.00 89.56 185 THR A CA 1
ATOM 1425 C C . THR A 1 185 ? -8.404 13.111 13.090 1.00 89.56 185 THR A C 1
ATOM 1427 O O . THR A 1 185 ? -7.364 12.764 12.530 1.00 89.56 185 THR A O 1
ATOM 1430 N N . GLU A 1 186 ? -9.224 14.021 12.551 1.00 87.31 186 GLU A N 1
ATOM 1431 C CA . GLU A 1 186 ? -8.943 14.719 11.287 1.00 87.31 186 GLU A CA 1
ATOM 1432 C C . GLU A 1 186 ? -7.603 15.466 11.352 1.00 87.31 186 GLU A C 1
ATOM 1434 O O . GLU A 1 186 ? -6.768 15.336 10.450 1.00 87.31 186 GLU A O 1
ATOM 1439 N N . PHE A 1 187 ? -7.365 16.193 12.445 1.00 90.25 187 PHE A N 1
ATOM 1440 C CA . PHE A 1 187 ? -6.099 16.885 12.667 1.00 90.25 187 PHE A CA 1
ATOM 1441 C C . PHE A 1 187 ? -4.927 15.900 12.808 1.00 90.25 187 PHE A C 1
ATOM 1443 O O . PHE A 1 187 ? -3.882 16.076 12.175 1.00 90.25 187 PHE A O 1
ATOM 1450 N N . ALA A 1 188 ? -5.115 14.811 13.561 1.00 90.81 188 ALA A N 1
ATOM 1451 C CA . ALA A 1 188 ? -4.086 13.797 13.777 1.00 90.81 188 ALA A CA 1
ATOM 1452 C C . ALA A 1 188 ? -3.634 13.097 12.482 1.00 90.81 188 ALA A C 1
ATOM 1454 O O . ALA A 1 188 ? -2.469 12.719 12.378 1.00 90.81 188 ALA A O 1
ATOM 1455 N N . ILE A 1 189 ? -4.509 12.958 11.477 1.00 90.25 189 ILE A N 1
ATOM 1456 C CA . ILE A 1 189 ? -4.201 12.311 10.186 1.00 90.25 189 ILE A CA 1
ATOM 1457 C C . ILE A 1 189 ? -3.230 13.139 9.323 1.00 90.25 189 ILE A C 1
ATOM 1459 O O . ILE A 1 189 ? -2.489 12.572 8.511 1.00 90.25 189 ILE A O 1
ATOM 1463 N N . GLN A 1 190 ? -3.178 14.464 9.496 1.00 89.31 190 GLN A N 1
ATOM 1464 C CA . GLN A 1 190 ? -2.363 15.340 8.645 1.00 89.31 190 GLN A CA 1
ATOM 1465 C C . GLN A 1 190 ? -0.863 15.019 8.734 1.00 89.31 190 GLN A C 1
ATOM 1467 O O . GLN A 1 190 ? -0.176 14.950 7.712 1.00 89.31 190 GLN A O 1
ATOM 1472 N N . SER A 1 191 ? -0.355 14.767 9.943 1.00 90.31 191 SER A N 1
ATOM 1473 C CA . SER A 1 191 ? 1.063 14.457 10.168 1.00 90.31 191 SER A CA 1
ATOM 1474 C C . SER A 1 191 ? 1.491 13.121 9.523 1.00 90.31 191 SER A C 1
ATOM 1476 O O . SER A 1 191 ? 2.429 13.126 8.715 1.00 90.31 191 SER A O 1
ATOM 1478 N N . PRO A 1 192 ? 0.788 11.988 9.745 1.00 88.56 192 PRO A N 1
ATOM 1479 C CA . PRO A 1 192 ? 1.017 10.739 9.022 1.00 88.56 192 PRO A CA 1
ATOM 1480 C C . PRO A 1 192 ? 0.917 10.875 7.502 1.00 88.56 192 PRO A C 1
ATOM 1482 O O . PRO A 1 192 ? 1.716 10.264 6.795 1.00 88.56 192 PRO A O 1
ATOM 1485 N N . LEU A 1 193 ? -0.007 11.688 6.977 1.00 87.69 193 LEU A N 1
ATOM 1486 C CA . LEU A 1 193 ? -0.136 11.906 5.533 1.00 87.69 193 LEU A CA 1
ATOM 1487 C C . LEU A 1 193 ? 1.086 12.637 4.954 1.00 87.69 193 LEU A C 1
ATOM 1489 O O . LEU A 1 193 ? 1.593 12.263 3.893 1.00 87.69 193 LEU A O 1
ATOM 1493 N N . CYS A 1 194 ? 1.604 13.639 5.667 1.00 88.44 194 CYS A N 1
ATOM 1494 C CA . CYS A 1 194 ? 2.846 14.324 5.309 1.00 88.44 194 CYS A CA 1
ATOM 1495 C C . CYS A 1 194 ? 4.060 13.386 5.386 1.00 88.44 194 CYS A C 1
ATOM 1497 O O . CYS A 1 194 ? 4.884 13.380 4.468 1.00 88.44 194 CYS A O 1
ATOM 1499 N N . LYS A 1 195 ? 4.142 12.545 6.427 1.00 87.31 195 LYS A N 1
ATOM 1500 C CA . LYS A 1 195 ? 5.184 11.515 6.561 1.00 87.31 195 LYS A CA 1
ATOM 1501 C C . LYS A 1 195 ? 5.105 10.490 5.430 1.00 87.31 195 LYS A C 1
ATOM 1503 O O . LYS A 1 195 ? 6.116 10.139 4.841 1.00 87.31 195 LYS A O 1
ATOM 1508 N N . LEU A 1 196 ? 3.905 10.050 5.068 1.00 84.25 196 LEU A N 1
ATOM 1509 C CA . LEU A 1 196 ? 3.692 9.163 3.930 1.00 84.25 196 LEU A CA 1
ATOM 1510 C C . LEU A 1 196 ? 4.169 9.809 2.626 1.00 84.25 196 LEU A C 1
ATOM 1512 O O . LEU A 1 196 ? 4.854 9.166 1.837 1.00 84.25 196 LEU A O 1
ATOM 1516 N N . LYS A 1 197 ? 3.854 11.090 2.408 1.00 85.50 197 LYS A N 1
ATOM 1517 C CA . LYS A 1 197 ? 4.290 11.836 1.221 1.00 85.50 197 LYS A CA 1
ATOM 1518 C C . LYS A 1 197 ? 5.818 11.905 1.106 1.00 85.50 197 LYS A C 1
ATOM 1520 O O . LYS A 1 197 ? 6.324 11.808 -0.011 1.00 85.50 197 LYS A O 1
ATOM 1525 N N . SER A 1 198 ? 6.540 12.061 2.219 1.00 84.88 198 SER A N 1
ATOM 1526 C CA . SER A 1 198 ? 8.008 12.160 2.217 1.00 84.88 198 SER A CA 1
ATOM 1527 C C . SER A 1 198 ? 8.725 10.826 1.995 1.00 84.88 198 SER A C 1
ATOM 1529 O O . SER A 1 198 ? 9.888 10.828 1.603 1.00 84.88 198 SER A O 1
ATOM 1531 N N . LEU A 1 199 ? 8.040 9.696 2.185 1.00 80.69 199 LEU A N 1
ATOM 1532 C CA . LEU A 1 199 ? 8.601 8.361 1.952 1.00 80.69 199 LEU A CA 1
ATOM 1533 C C . LEU A 1 199 ? 8.751 8.020 0.464 1.00 80.69 199 LEU A C 1
ATOM 1535 O O . LEU A 1 199 ? 9.509 7.119 0.108 1.00 80.69 199 LEU A O 1
ATOM 1539 N N . PHE A 1 200 ? 8.050 8.736 -0.417 1.00 81.69 200 PHE A N 1
ATOM 1540 C CA . PHE A 1 200 ? 8.199 8.545 -1.853 1.00 81.69 200 PHE A CA 1
ATOM 1541 C C . PHE A 1 200 ? 9.477 9.223 -2.358 1.00 81.69 200 PHE A C 1
ATOM 1543 O O . PHE A 1 200 ? 9.713 10.397 -2.063 1.00 81.69 200 PHE A O 1
ATOM 1550 N N . PRO A 1 201 ? 10.283 8.538 -3.182 1.00 76.56 201 PRO A N 1
ATOM 1551 C CA . PRO A 1 201 ? 11.501 9.124 -3.717 1.00 76.56 201 PRO A CA 1
ATOM 1552 C C . PRO A 1 201 ? 11.185 10.256 -4.698 1.00 76.56 201 PRO A C 1
ATOM 1554 O O . PRO A 1 201 ? 10.398 10.094 -5.631 1.00 76.56 201 PRO A O 1
ATOM 1557 N N . ASN A 1 202 ? 11.844 11.403 -4.520 1.00 73.44 202 ASN A N 1
ATOM 1558 C CA . ASN A 1 202 ? 11.618 12.583 -5.359 1.00 73.44 202 ASN A CA 1
ATOM 1559 C C . ASN A 1 202 ? 12.222 12.466 -6.773 1.00 73.44 202 ASN A C 1
ATOM 1561 O O . ASN A 1 202 ? 11.798 13.193 -7.667 1.00 73.44 202 ASN A O 1
ATOM 1565 N N . SER A 1 203 ? 13.194 11.573 -7.006 1.00 64.69 203 SER A N 1
ATOM 1566 C CA . SER A 1 203 ? 13.999 11.578 -8.240 1.00 64.69 203 SER A CA 1
ATOM 1567 C C . SER A 1 203 ? 14.575 10.206 -8.621 1.00 64.69 203 SER A C 1
ATOM 1569 O O . SER A 1 203 ? 15.784 10.031 -8.747 1.00 64.69 203 SER A O 1
ATOM 1571 N N . ALA A 1 204 ? 13.732 9.202 -8.856 1.00 57.88 204 ALA A N 1
ATOM 1572 C CA . ALA A 1 204 ? 14.218 7.947 -9.436 1.00 57.88 204 ALA A CA 1
ATOM 1573 C C . ALA A 1 204 ? 13.954 7.892 -10.951 1.00 57.88 204 ALA A C 1
ATOM 1575 O O . ALA A 1 204 ? 12.817 7.973 -11.409 1.00 57.88 204 ALA A O 1
ATOM 1576 N N . LYS A 1 205 ? 15.045 7.746 -11.721 1.00 58.25 205 LYS A N 1
ATOM 1577 C CA . LYS A 1 205 ? 15.062 7.643 -13.194 1.00 58.25 205 LYS A CA 1
ATOM 1578 C C . LYS A 1 205 ? 14.580 6.285 -13.724 1.00 58.25 205 LYS A C 1
ATOM 1580 O O . LYS A 1 205 ? 14.408 6.142 -14.929 1.00 58.25 205 LYS A O 1
ATOM 1585 N N . ARG A 1 206 ? 14.405 5.279 -12.856 1.00 65.38 206 ARG A N 1
ATOM 1586 C CA . ARG A 1 206 ? 14.000 3.918 -13.241 1.00 65.38 206 ARG A CA 1
ATOM 1587 C C . ARG A 1 206 ? 12.769 3.465 -12.447 1.00 65.38 206 ARG A C 1
ATOM 1589 O O . ARG A 1 206 ? 12.728 3.717 -11.236 1.00 65.38 206 ARG A O 1
ATOM 1596 N N . PRO A 1 207 ? 11.796 2.801 -13.098 1.00 66.31 207 PRO A N 1
ATOM 1597 C CA . PRO A 1 207 ? 10.706 2.139 -12.394 1.00 66.31 207 PRO A CA 1
ATOM 1598 C C . PRO A 1 207 ? 11.303 1.073 -11.468 1.00 66.31 207 PRO A C 1
ATOM 1600 O O . PRO A 1 207 ? 12.139 0.282 -11.892 1.00 66.31 207 PRO A O 1
ATOM 1603 N N . ARG A 1 208 ? 10.932 1.095 -10.189 1.00 75.50 208 ARG A N 1
ATOM 1604 C CA . ARG A 1 208 ? 11.292 0.071 -9.201 1.00 75.50 208 ARG A CA 1
ATOM 1605 C C . ARG A 1 208 ? 10.051 -0.288 -8.402 1.00 75.50 208 ARG A C 1
ATOM 1607 O O . ARG A 1 208 ? 9.102 0.494 -8.308 1.00 75.50 208 ARG A O 1
ATOM 1614 N N . THR A 1 209 ? 10.083 -1.479 -7.835 1.00 80.12 209 THR A N 1
ATOM 1615 C CA . THR A 1 209 ? 9.039 -1.972 -6.948 1.00 80.12 209 THR A CA 1
ATOM 1616 C C . THR A 1 209 ? 9.063 -1.198 -5.633 1.00 80.12 209 THR A C 1
ATOM 1618 O O . THR A 1 209 ? 10.125 -0.978 -5.054 1.00 80.12 209 THR A O 1
ATOM 1621 N N . LEU A 1 210 ? 7.891 -0.790 -5.152 1.00 80.44 210 LEU A N 1
ATOM 1622 C CA . LEU A 1 210 ? 7.716 -0.197 -3.829 1.00 80.44 210 LEU A CA 1
ATOM 1623 C C . LEU A 1 210 ? 7.100 -1.221 -2.887 1.00 80.44 210 LEU A C 1
ATOM 1625 O O . LEU A 1 210 ? 6.141 -1.895 -3.254 1.00 80.44 210 LEU A O 1
ATOM 1629 N N . VAL A 1 211 ? 7.607 -1.296 -1.661 1.00 83.69 211 VAL A N 1
ATOM 1630 C CA . VAL A 1 211 ? 7.077 -2.188 -0.628 1.00 83.69 211 VAL A CA 1
ATOM 1631 C C . VAL A 1 211 ? 6.655 -1.348 0.573 1.00 83.69 211 VAL A C 1
ATOM 1633 O O . VAL A 1 211 ? 7.485 -0.768 1.263 1.00 83.69 211 VAL A O 1
ATOM 1636 N N . PHE A 1 212 ? 5.350 -1.256 0.816 1.00 81.44 212 PHE A N 1
ATOM 1637 C CA . PHE A 1 212 ? 4.779 -0.557 1.968 1.00 81.44 212 PHE A CA 1
ATOM 1638 C C . PHE A 1 212 ? 4.528 -1.564 3.080 1.00 81.44 212 PHE A C 1
ATOM 1640 O O . PHE A 1 212 ? 3.981 -2.632 2.820 1.00 81.44 212 PHE A O 1
ATOM 1647 N N . ARG A 1 213 ? 4.892 -1.223 4.316 1.00 80.38 213 ARG A N 1
ATOM 1648 C CA . ARG A 1 213 ? 4.706 -2.092 5.485 1.00 80.38 213 ARG A CA 1
ATOM 1649 C C . ARG A 1 213 ? 4.060 -1.316 6.617 1.00 80.38 213 ARG A C 1
ATOM 1651 O O . ARG A 1 213 ? 4.372 -0.143 6.813 1.00 80.38 213 ARG A O 1
ATOM 1658 N N . ASP A 1 214 ? 3.194 -1.989 7.361 1.00 67.81 214 ASP A N 1
ATOM 1659 C CA . ASP A 1 214 ? 2.313 -1.356 8.349 1.00 67.81 214 ASP A CA 1
ATOM 1660 C C . ASP A 1 214 ? 2.827 -1.391 9.803 1.00 67.81 214 ASP A C 1
ATOM 1662 O O . ASP A 1 214 ? 2.092 -1.157 10.750 1.00 67.81 214 ASP A O 1
ATOM 1666 N N . LEU A 1 215 ? 4.118 -1.650 10.020 1.00 55.56 215 LEU A N 1
ATOM 1667 C CA . LEU A 1 215 ? 4.719 -1.682 11.366 1.00 55.56 215 LEU A CA 1
ATOM 1668 C C . LEU A 1 215 ? 5.315 -0.325 11.786 1.00 55.56 215 LEU A C 1
ATOM 1670 O O . LEU A 1 215 ? 6.319 -0.264 12.488 1.00 55.56 215 LEU A O 1
ATOM 1674 N N . GLY A 1 216 ? 4.767 0.788 11.284 1.00 45.56 216 GLY A N 1
ATOM 1675 C CA . GLY A 1 216 ? 5.284 2.141 11.551 1.00 45.56 216 GLY A CA 1
ATOM 1676 C C . GLY A 1 216 ? 6.605 2.496 10.843 1.00 45.56 216 GLY A C 1
ATOM 1677 O O . GLY A 1 216 ? 7.048 3.646 10.910 1.00 45.56 216 GLY A O 1
ATOM 1678 N N . ALA A 1 217 ? 7.200 1.547 10.112 1.00 45.28 217 ALA A N 1
ATOM 1679 C CA . ALA A 1 217 ? 8.404 1.724 9.306 1.00 45.28 217 ALA A CA 1
ATOM 1680 C C . ALA A 1 217 ? 8.149 1.302 7.852 1.00 45.28 217 ALA A C 1
ATOM 1682 O O . ALA A 1 217 ? 8.221 0.121 7.487 1.00 45.28 217 ALA A O 1
ATOM 1683 N N . MET A 1 218 ? 7.880 2.296 7.005 1.00 49.53 218 MET A N 1
ATOM 1684 C CA . MET A 1 218 ? 7.941 2.120 5.559 1.00 49.53 218 MET A CA 1
ATOM 1685 C C . MET A 1 218 ? 9.406 2.065 5.161 1.00 49.53 218 MET A C 1
ATOM 1687 O O . MET A 1 218 ? 10.069 3.089 5.013 1.00 49.53 218 MET A O 1
ATOM 1691 N N . GLU A 1 219 ? 9.932 0.854 5.052 1.00 49.88 219 GLU A N 1
ATOM 1692 C CA . GLU A 1 219 ? 11.230 0.664 4.431 1.00 49.88 219 GLU A CA 1
ATOM 1693 C C . GLU A 1 219 ? 11.045 0.836 2.929 1.00 49.88 219 GLU A C 1
ATOM 1695 O O . GLU A 1 219 ? 10.394 0.028 2.268 1.00 49.88 219 GLU A O 1
ATOM 1700 N N . SER A 1 220 ? 11.649 1.887 2.377 1.00 52.44 220 SER A N 1
ATOM 1701 C CA . SER A 1 220 ? 12.028 1.870 0.969 1.00 52.44 220 SER A CA 1
ATOM 1702 C C . SER A 1 220 ? 13.175 0.873 0.838 1.00 52.44 220 SER A C 1
ATOM 1704 O O . SER A 1 220 ? 14.344 1.240 0.778 1.00 52.44 220 SER A O 1
ATOM 1706 N N . ASN A 1 221 ? 12.853 -0.418 0.880 1.00 45.88 221 ASN A N 1
ATOM 1707 C CA . ASN A 1 221 ? 13.829 -1.445 0.572 1.00 45.88 221 ASN A CA 1
ATOM 1708 C C . ASN A 1 221 ? 14.093 -1.350 -0.926 1.00 45.88 221 ASN A C 1
ATOM 1710 O O . ASN A 1 221 ? 13.362 -1.885 -1.756 1.00 45.88 221 ASN A O 1
ATOM 1714 N N . TRP A 1 222 ? 15.128 -0.582 -1.258 1.00 49.50 222 TRP A N 1
ATOM 1715 C CA . TRP A 1 222 ? 15.751 -0.512 -2.568 1.00 49.50 222 TRP A CA 1
ATOM 1716 C C . TRP A 1 222 ? 16.485 -1.823 -2.839 1.00 49.50 222 TRP A C 1
ATOM 1718 O O . TRP A 1 222 ? 17.703 -1.844 -2.975 1.00 49.50 222 TRP A O 1
ATOM 1728 N N . VAL A 1 223 ? 15.751 -2.928 -2.874 1.00 35.62 223 VAL A N 1
ATOM 1729 C CA . VAL A 1 223 ? 16.293 -4.196 -3.339 1.00 35.62 223 VAL A CA 1
ATOM 1730 C C . VAL A 1 223 ? 16.169 -4.152 -4.854 1.00 35.62 223 VAL A C 1
ATOM 1732 O O . VAL A 1 223 ? 15.066 -4.105 -5.401 1.00 35.62 223 VAL A O 1
ATOM 1735 N N . ALA A 1 224 ? 17.313 -4.022 -5.519 1.00 26.09 224 ALA A N 1
ATOM 1736 C CA . ALA A 1 224 ? 17.416 -4.432 -6.905 1.00 26.09 224 ALA A CA 1
ATOM 1737 C C . ALA A 1 224 ? 17.269 -5.957 -6.903 1.00 26.09 224 ALA A C 1
ATOM 1739 O O . ALA A 1 224 ? 18.136 -6.644 -6.369 1.00 26.09 224 ALA A O 1
ATOM 1740 N N . GLU A 1 225 ? 16.141 -6.447 -7.407 1.00 33.00 225 GLU A N 1
ATOM 1741 C CA . GLU A 1 225 ? 16.168 -7.680 -8.197 1.00 33.00 225 GLU A CA 1
ATOM 1742 C C . GLU A 1 225 ? 16.620 -7.293 -9.610 1.00 33.00 225 GLU A C 1
ATOM 1744 O O . GLU A 1 225 ? 16.132 -6.245 -10.111 1.00 33.00 225 GLU A O 1
#

Foldseek 3Di:
DDDDDDDDDDDDDDDDDDDDDDDDDPDPDDDDDDPPVVVVVVVVVVVVVVVPPPPPPPPPDPPCPPDDQPWDADPPQRDTDGQWDDDDDPDDDAIKGFPDKDFDADDDPRDTFKIKTKIWHPPDPVLPDPDPVVSVVCRVPPTKIKIKIFTSDQDALLVVLVVVLVVVVVVLVVCVVVVVDDPVRSVVVVVVSVVSSVLGDPDDRDGDIAMQIDPPDRDRPPDDD

InterPro domains:
  IPR016087 Chalcone isomerase [PF16035] (95-124)
  IPR016087 Chalcone isomerase [PF16035] (136-212)
  IPR016088 Chalcone isomerase, 3-layer sandwich [G3DSA:3.50.70.10] (61-218)
  IPR036298 Chalcone isomerase superfamily [SSF54626] (75-179)

pLDDT: mean 73.93, std 17.78, range [26.09, 94.69]

Sequence (225 aa):
MFLKSLALPSRVPQTRQFTTACAPRAVRTRFSGPLLYAAGSALGIGAYALQHIPTVHLDASPVEDTENTSTVLDPATSITFPKTLRIPSKFPLPTFTLIGVGVRTVSFLGLRVYSVGFYADLSNPKLNVSNPEEKIDYIVRNTARVLRIVPTRNTSYAHLRDSFTRALAARVQLAKTRDALSPETEFAIQSPLCKLKSLFPNSAKRPRTLVFRDLGAMESNWVAE